Protein 5HQG (pdb70)

GO terms:
  GO:0005515 protein binding (F, IPI)
  GO:0005737 cytoplasm (C, IC)
  GO:0045717 negative regulation of fatty acid biosynthetic process (P, IMP)
  GO:0006511 ubiquitin-dependent protein catabolic process (P, IMP)
  GO:0010212 response to ionizing radiation (P, IDA)
  GO:0061630 ubiquitin protein ligase activity (F, EXP)
  GO:0061630 ubiquitin protein ligase activity (F, IMP)
  GO:0032436 positive regulation of proteasomal ubiquitin-dependent protein catabolic process (P, IMP)
  GO:0004842 ubiquitin-protein transferase activity (F, TAS)
  GO:0005654 nucleoplasm (C, TAS)
  GO:0005829 cytosol (C, TAS)
  GO:0031464 Cul4A-RING E3 ubiquitin ligase complex (C, IDA)
  GO:0043161 proteasome-mediated ubiquitin-dependent protein catabolic process (P, IMP)

B-factor: mean 60.52, std 21.47, range [27.94, 169.47]

Solvent-accessible surface area: 13414 Å² total; per-residue (Å²): 124,184,81,62,27,111,71,22,51,79,137,11,115,56,34,154,66,53,11,68,7,73,0,57,102,112,110,37,71,9,53,0,32,9,3,52,18,9,110,73,5,68,40,0,0,0,0,0,28,21,82,49,0,20,0,7,67,9,73,80,4,54,114,89,99,92,39,196,40,95,32,78,6,84,5,113,10,88,2,13,21,2,10,19,2,42,80,93,35,67,25,0,0,0,0,0,66,89,2,9,0,4,2,9,40,0,68,84,22,120,115,74,46,65,2,140,58,11,150,124,89,0,45,5,3,9,7,2,67,93,41,60,31,41,0,0,0,0,0,29,20,20,56,0,17,5,0,12,37,84,93,103,105,30,71,49,50,4,115,12,93,30,60,0,12,5,2,44,1,4,58,72,19,14,115,38,0,0,0,0,0,28,45,71,11,0,18,9,14,21,35,166,86,48,97,38,62,80,49,46,1,130,43,12,145,94,32,0,5,32,1,37,22,15,46,25,110,21,0,0,0,1,0,20,6,23,15,1,15,2,0,36,22,59,123,54,152,41,66,72,23,0,117,42,8,74,1,98,169,41,66,2,2,6,8,29,16,56,65,16,0,0,0,0,0,33,65,15,2,10,22,3,0,25,48,17,59,41,150,38,25,25,60,25,88,7,78,95,132,179,48,18,0,3,3,10,11,13,48,61,38,104,116,65,65,33,47,16,1,0,0,0,0,13,62,0,31,0,28,0,1,62,6,97

Secondary structure (DSSP, 8-state):
-HHHHHHHHTS---EEEEEEEE---TT----EEEEEE-TTSSEEEEEETTSEEEEEEHHHHTS------SEEEE-SS-EEEEEE-SS-TTEEEEEETTS-EEEEETTT--EEEEE---SS-EEEEEE-SS-TTEEEEEETTTEEEEEETT-SS-SEEEE-SS-EEEEEE-SS-TTEEEEEETTS-EEEEETTB-SS-SEEE---SS-EEEEEESSSSEEEEEETTTEEEEEETT-SS-SEEE-SS--SSS---EEEETTEEEEEETTTEEEEEETT-SSEEEEEE-------EEEEEE---SSS---EEEEEETTSEEEEEEE-

Foldseek 3Di:
DVVVLVCVLQVFDDKDFQAKDFQDDPLDWQAWQEWDAFLQNQKIWIFFFVQKIFIAGVVVGSPDHDGHGLDMEGHPGTWQYKEYQNPDRQWMWTFGFQRWIWIARNRPRDTQAIARDDNGGKHEKYAQLPDRFWIWTFFQQQKIFIGGSVDHYTPDMARHPGGWQYKYHANVDSQWIWTWGQVQWIFIDGNVDRVDTPAIADDGPGTWNDWDDLHNFWIWTDGQPQWIFIPGSPDNYTPDIAHDAHRNDAQFEWEHDNQKIWTKHLQQKIFIDGNVDRYTSDMGHDDDCNKMWNYKYFSRNPPDDRQWIWTAIRSRMITIMGGD

Nearest PDB structures (foldseek):
  5igq-assembly6_F  TM=1.001E+00  e=1.214E-69  Homo sapiens
  5igo-assembly3_C  TM=9.609E-01  e=2.998E-46  Arabidopsis thaliana
  5igo-assembly4_D  TM=9.605E-01  e=4.657E-46  Arabidopsis thaliana
  6qtt-assembly1_A  TM=9.790E-01  e=2.867E-45  Arabidopsis thaliana
  6qtr-assembly1_A  TM=9.778E-01  e=1.496E-44  Arabidopsis thaliana

Radius of gyration: 18.26 Å; Cα contacts (8 Å, |Δi|>4): 982; chains: 1; bounding box: 51×48×42 Å

Structure (mmCIF, N/CA/C/O backbone):
data_5HQG
#
_entry.id   5HQG
#
_cell.length_a   68.914
_cell.length_b   68.914
_cell.length_c   133.922
_cell.angle_alpha   90.00
_cell.angle_beta   90.00
_cell.angle_gamma   120.00
#
_symmetry.space_group_name_H-M   'P 31 2 1'
#
loop_
_entity.id
_entity.type
_entity.pdbx_description
1 polymer 'E3 ubiquitin-protein ligase RFWD2'
2 water water
#
loop_
_atom_site.group_PDB
_atom_site.id
_atom_site.type_symbol
_atom_site.label_atom_id
_atom_site.label_alt_id
_atom_site.label_comp_id
_atom_site.label_asym_id
_atom_site.label_entity_id
_atom_site.label_seq_id
_atom_site.pdbx_PDB_ins_code
_atom_site.Cartn_x
_atom_site.Cartn_y
_atom_site.Cartn_z
_atom_site.occupancy
_atom_site.B_iso_or_equiv
_atom_site.auth_seq_id
_atom_site.auth_comp_id
_atom_site.auth_asym_id
_atom_site.auth_atom_id
_atom_site.pdbx_PDB_model_num
ATOM 1 N N . GLU A 1 22 ? -25.929 64.193 2.535 1.00 104.48 391 GLU A N 1
ATOM 2 C CA . GLU A 1 22 ? -25.002 65.094 3.210 1.00 108.55 391 GLU A CA 1
ATOM 3 C C . GLU A 1 22 ? -25.168 66.530 2.718 1.00 112.39 391 GLU A C 1
ATOM 4 O O . GLU A 1 22 ? -24.517 67.445 3.223 1.00 105.24 391 GLU A O 1
ATOM 7 N N . PHE A 1 23 ? -26.043 66.724 1.728 1.00 128.09 392 PHE A N 1
ATOM 8 C CA . PHE A 1 23 ? -26.274 68.063 1.197 1.00 122.12 392 PHE A CA 1
ATOM 9 C C . PHE A 1 23 ? -26.813 68.999 2.271 1.00 119.74 392 PHE A C 1
ATOM 10 O O . PHE A 1 23 ? -26.384 70.155 2.370 1.00 117.91 392 PHE A O 1
ATOM 27 N N . GLN A 1 24 ? -27.756 68.520 3.084 1.00 116.42 393 GLN A N 1
ATOM 28 C CA . GLN A 1 24 ? -28.373 69.375 4.094 1.00 112.91 393 GLN A CA 1
ATOM 29 C C . GLN A 1 24 ? -27.334 69.902 5.077 1.00 108.83 393 GLN A C 1
ATOM 30 O O . GLN A 1 24 ? -27.312 71.096 5.396 1.00 111.24 393 GLN A O 1
ATOM 34 N N . GLU A 1 25 ? -26.461 69.020 5.571 1.00 98.68 394 GLU A N 1
ATOM 35 C CA . GLU A 1 25 ? -25.442 69.445 6.526 1.00 88.26 394 GLU A CA 1
ATOM 36 C C . GLU A 1 25 ? -24.485 70.451 5.898 1.00 82.14 394 GLU A C 1
ATOM 37 O O . GLU A 1 25 ? -24.027 71.384 6.568 1.00 77.21 394 GLU A O 1
ATOM 41 N N . CYS A 1 26 ? -24.165 70.273 4.614 1.00 87.46 395 CYS A N 1
ATOM 42 C CA . CYS A 1 26 ? -23.303 71.228 3.925 1.00 83.71 395 CYS A CA 1
ATOM 43 C C . CYS A 1 26 ? -23.856 72.642 4.036 1.00 79.43 395 CYS A C 1
ATOM 44 O O . CYS A 1 26 ? -23.101 73.604 4.218 1.00 79.79 395 CYS A O 1
ATOM 52 N N . LEU A 1 27 ? -25.179 72.785 3.937 1.00 75.93 396 LEU A N 1
ATOM 53 C CA . LEU A 1 27 ? -25.805 74.097 4.045 1.00 74.53 396 LEU A CA 1
ATOM 54 C C . LEU A 1 27 ? -25.901 74.553 5.496 1.00 75.36 396 LEU A C 1
ATOM 55 O O . LEU A 1 27 ? -25.683 75.733 5.792 1.00 73.61 396 LEU A O 1
ATOM 71 N N . SER A 1 28 ? -26.223 73.637 6.411 1.00 83.92 397 SER A N 1
ATOM 72 C CA . SER A 1 28 ? -26.320 74.005 7.820 1.00 85.12 397 SER A CA 1
ATOM 73 C C . SER A 1 28 ? -24.974 74.474 8.357 1.00 82.74 397 SER A C 1
ATOM 74 O O . SER A 1 28 ? -24.908 75.424 9.146 1.00 85.24 397 SER A O 1
ATOM 82 N N . LYS A 1 29 ? -23.889 73.820 7.941 1.00 67.71 398 LYS A N 1
ATOM 83 C CA . LYS A 1 29 ? -22.558 74.243 8.359 1.00 63.72 398 LYS A CA 1
ATOM 84 C C . LYS A 1 29 ? -22.106 75.499 7.625 1.00 60.44 398 LYS A C 1
ATOM 85 O O . LYS A 1 29 ? -21.321 76.282 8.172 1.00 59.99 398 LYS A O 1
ATOM 89 N N . PHE A 1 30 ? -22.584 75.708 6.397 1.00 60.57 399 PHE A N 1
ATOM 90 C CA . PHE A 1 30 ? -22.222 76.905 5.648 1.00 58.49 399 PHE A CA 1
ATOM 91 C C . PHE A 1 30 ? -22.967 78.136 6.147 1.00 60.39 399 PHE A C 1
ATOM 92 O O . PHE A 1 30 ? -22.461 79.256 6.011 1.00 63.55 399 PHE A O 1
ATOM 109 N N . THR A 1 31 ? -24.157 77.955 6.719 1.00 62.35 400 THR A N 1
ATOM 110 C CA . THR A 1 31 ? -24.940 79.057 7.263 1.00 69.59 400 THR A CA 1
ATOM 111 C C . THR A 1 31 ? -24.833 79.151 8.780 1.00 74.31 400 THR A C 1
ATOM 112 O O . THR A 1 31 ? -25.599 79.893 9.402 1.00 75.70 400 THR A O 1
ATOM 123 N N . ARG A 1 32 ? -23.898 78.417 9.386 1.00 77.42 401 ARG A N 1
ATOM 124 C CA . ARG A 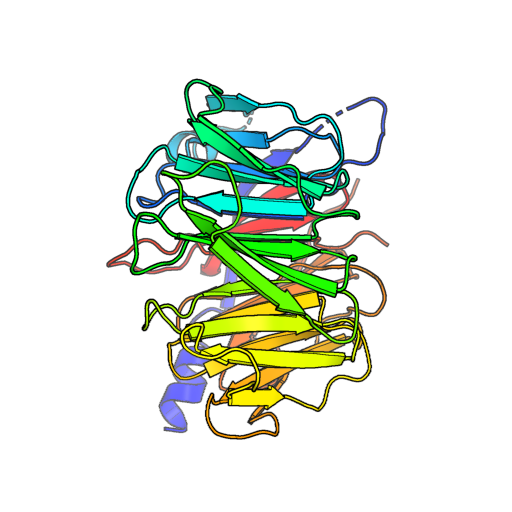1 32 ? -23.786 78.410 10.841 1.00 80.98 401 ARG A CA 1
ATOM 125 C C . ARG A 1 32 ? -23.424 79.791 11.376 1.00 82.52 401 ARG A C 1
ATOM 126 O O . ARG A 1 32 ? -23.930 80.209 12.424 1.00 81.37 401 ARG A O 1
ATOM 147 N N . TYR A 1 33 ? -22.555 80.513 10.671 1.00 80.07 402 TYR A N 1
ATOM 148 C CA . TYR A 1 33 ? -22.132 81.845 11.074 1.00 79.88 402 TYR A CA 1
ATOM 149 C C . TYR A 1 33 ? -22.531 82.859 10.012 1.00 78.29 402 TYR A C 1
ATOM 150 O O . TYR A 1 33 ? -22.538 82.559 8.815 1.00 79.46 402 TYR A O 1
ATOM 168 N N . ASN A 1 34 ? -22.864 84.070 10.466 1.00 75.10 403 ASN A N 1
ATOM 169 C CA . ASN A 1 34 ? -23.261 85.140 9.562 1.00 75.72 403 ASN A CA 1
ATOM 170 C C . ASN A 1 34 ? -22.679 86.496 9.933 1.00 74.29 403 ASN A C 1
ATOM 171 O O . ASN A 1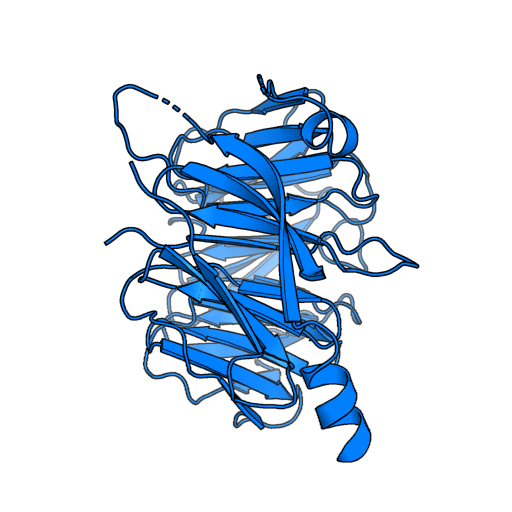 34 ? -22.932 87.468 9.214 1.00 72.67 403 ASN A O 1
ATOM 182 N N . SER A 1 35 ? -21.914 86.598 11.017 1.00 75.22 404 SER A N 1
ATOM 183 C CA . SER A 1 35 ? -21.404 87.882 11.469 1.00 78.64 404 SER A CA 1
ATOM 184 C C . SER A 1 35 ? -20.093 87.664 12.209 1.00 80.69 404 SER A C 1
ATOM 185 O O . SER A 1 35 ? -19.664 86.530 12.442 1.00 80.24 404 SER A O 1
ATOM 193 N N . VAL A 1 36 ? -19.459 88.772 12.579 1.00 78.75 405 VAL A N 1
ATOM 194 C CA . VAL A 1 36 ? -18.177 88.750 13.276 1.00 78.98 405 VAL A CA 1
ATOM 195 C C . VAL A 1 36 ? -18.134 89.935 14.228 1.00 78.61 405 VAL A C 1
ATOM 196 O O . VAL A 1 36 ? -18.498 91.054 13.856 1.00 78.22 405 VAL A O 1
ATOM 209 N N . ARG A 1 37 ? -17.688 89.688 15.454 1.00 76.55 406 ARG A N 1
ATOM 210 C CA . ARG A 1 37 ? -17.660 90.705 16.504 1.00 73.58 406 ARG A CA 1
ATOM 211 C C . ARG A 1 37 ? -16.249 90.809 17.067 1.00 67.42 406 ARG A C 1
ATOM 212 O O . ARG A 1 37 ? -15.767 89.843 17.695 1.00 67.82 406 ARG A O 1
ATOM 233 N N . PRO A 1 38 ? -15.550 91.928 16.871 1.00 60.98 407 PRO A N 1
ATOM 234 C CA . PRO A 1 38 ? -14.209 92.058 17.453 1.00 63.98 407 PRO A CA 1
ATOM 235 C C . PRO A 1 38 ? -14.271 92.145 18.970 1.00 65.06 407 PRO A C 1
ATOM 236 O O . PRO A 1 38 ? -15.111 92.847 19.537 1.00 68.16 407 PRO A O 1
ATOM 247 N N . LEU A 1 39 ? -13.363 91.419 19.625 1.00 66.44 408 LEU A N 1
ATOM 248 C CA . LEU A 1 39 ? -13.271 91.427 21.078 1.00 65.44 408 LEU A CA 1
ATOM 249 C C . LEU A 1 39 ? -12.063 92.185 21.604 1.00 68.35 408 LEU A C 1
ATOM 250 O O . LEU A 1 39 ? -12.077 92.603 22.766 1.00 69.98 408 LEU A O 1
ATOM 266 N N . ALA A 1 40 ? -11.028 92.374 20.788 1.00 64.59 409 ALA A N 1
ATOM 267 C CA . ALA A 1 40 ? -9.830 93.070 21.231 1.00 62.47 409 ALA A CA 1
ATOM 268 C C . ALA A 1 40 ? -9.061 93.557 20.014 1.00 59.82 409 ALA A C 1
ATOM 269 O O . ALA A 1 40 ? -9.209 93.030 18.908 1.00 59.61 409 ALA A O 1
ATOM 276 N N . THR A 1 41 ? -8.233 94.575 20.238 1.00 65.76 410 THR A N 1
ATOM 277 C CA . THR A 1 41 ? -7.382 95.135 19.195 1.00 65.51 410 THR A CA 1
ATOM 278 C C . THR A 1 41 ? -6.043 95.497 19.818 1.00 67.55 410 THR A C 1
ATOM 279 O O . THR A 1 41 ? -5.995 96.273 20.777 1.00 66.21 410 THR A O 1
ATOM 290 N N . LEU A 1 42 ? -4.966 94.933 19.278 1.00 61.36 411 LEU A N 1
ATOM 291 C CA . LEU A 1 42 ? -3.615 95.229 19.728 1.00 60.57 411 LEU A CA 1
ATOM 292 C C . LEU A 1 42 ? -2.745 95.541 18.520 1.00 59.99 411 LEU A C 1
ATOM 293 O O . LEU A 1 42 ? -3.141 95.338 17.368 1.00 58.33 411 LEU A O 1
ATOM 309 N N . SER A 1 43 ? -1.545 96.042 18.796 1.00 58.59 412 SER A N 1
ATOM 310 C CA . SER A 1 43 ? -0.571 96.372 17.767 1.00 57.92 412 SER A CA 1
ATOM 311 C C . SER A 1 43 ? 0.718 95.609 18.033 1.00 57.77 412 SER A C 1
ATOM 312 O O . SER A 1 43 ? 1.215 95.594 19.164 1.00 57.04 412 SER A O 1
ATOM 320 N N . TYR A 1 44 ? 1.251 94.975 16.988 1.00 52.88 413 TYR A N 1
ATOM 321 C CA . TYR A 1 44 ? 2.524 94.276 17.102 1.00 54.48 413 TYR A CA 1
ATOM 322 C C . TYR A 1 44 ? 3.681 95.236 17.337 1.00 58.73 413 TYR A C 1
ATOM 323 O O . TYR A 1 44 ? 4.746 94.807 17.795 1.00 57.86 413 TYR A O 1
ATOM 341 N N . ALA A 1 45 ? 3.491 96.520 17.047 1.00 65.75 414 ALA A N 1
ATOM 342 C CA . ALA A 1 45 ? 4.530 97.523 17.235 1.00 70.82 414 ALA A CA 1
ATOM 343 C C . ALA A 1 45 ? 4.251 98.364 18.476 1.00 75.58 414 ALA A C 1
ATOM 344 O O . ALA A 1 45 ? 4.547 99.558 18.509 1.00 79.89 414 ALA A O 1
ATOM 351 N N . LEU A 1 48 ? 6.557 101.489 15.725 1.00 106.80 417 LEU A N 1
ATOM 352 C CA . LEU A 1 48 ? 7.946 101.760 16.079 1.00 110.38 417 LEU A CA 1
ATOM 353 C C . LEU A 1 48 ? 8.689 102.393 14.907 1.00 117.85 417 LEU A C 1
ATOM 354 O O . LEU A 1 48 ? 9.085 101.709 13.964 1.00 113.67 417 LEU A O 1
ATOM 370 N N . TYR A 1 49 ? 8.869 103.712 14.971 1.00 134.62 418 TYR A N 1
ATOM 371 C CA . TYR A 1 49 ? 9.570 104.471 13.938 1.00 141.08 418 TYR A CA 1
ATOM 372 C C . TYR A 1 49 ? 8.962 104.260 12.555 1.00 143.40 418 TYR A C 1
ATOM 373 O O . TYR A 1 49 ? 9.648 104.422 11.540 1.00 144.42 418 TYR A O 1
ATOM 377 N N . ASN A 1 50 ? 7.681 103.900 12.493 1.00 141.22 419 ASN A N 1
ATOM 378 C CA . ASN A 1 50 ? 6.988 103.648 11.232 1.00 140.16 419 ASN A CA 1
ATOM 379 C C . ASN A 1 50 ? 7.616 102.501 10.447 1.00 128.54 419 ASN A C 1
ATOM 380 O O . ASN A 1 50 ? 7.365 102.357 9.246 1.00 129.39 419 ASN A O 1
ATOM 384 N N . GLY A 1 51 ? 8.431 101.678 11.100 1.00 110.63 420 GLY A N 1
ATOM 385 C CA . GLY A 1 51 ? 9.043 100.550 10.433 1.00 93.32 420 GLY A CA 1
ATOM 386 C C . GLY A 1 51 ? 8.055 99.425 10.191 1.00 78.42 420 GLY A C 1
ATOM 387 O O . GLY A 1 51 ? 6.949 99.387 10.732 1.00 76.95 420 GLY A O 1
ATOM 391 N N . SER A 1 52 ? 8.474 98.484 9.349 1.00 72.33 421 SER A N 1
ATOM 392 C CA . SER A 1 52 ? 7.631 97.340 9.032 1.00 67.22 421 SER A CA 1
ATOM 393 C C . SER A 1 52 ? 7.272 96.579 10.302 1.00 62.54 421 SER A C 1
ATOM 394 O O . SER A 1 52 ? 8.125 96.327 11.158 1.00 60.58 421 SER A O 1
ATOM 402 N N . SER A 1 53 ? 5.996 96.216 10.424 1.00 60.79 422 SER A N 1
ATOM 403 C CA . SER A 1 53 ? 5.502 95.488 11.588 1.00 57.07 422 SER A CA 1
ATOM 404 C C . SER A 1 53 ? 4.591 94.349 11.153 1.00 50.45 422 SER A C 1
ATOM 405 O O . SER A 1 53 ? 3.610 94.021 11.829 1.00 49.08 422 SER A O 1
ATOM 413 N N . ILE A 1 54 ? 4.909 93.725 10.016 1.00 44.80 423 ILE A N 1
ATOM 414 C CA . ILE A 1 54 ? 4.123 92.595 9.538 1.00 40.57 423 ILE A CA 1
ATOM 415 C C . ILE A 1 54 ? 4.195 91.464 10.551 1.00 36.56 423 ILE A C 1
ATOM 416 O O . ILE A 1 54 ? 5.282 91.071 10.992 1.00 36.02 423 ILE A O 1
ATOM 432 N N . VAL A 1 55 ? 3.035 90.929 10.917 1.00 36.74 424 VAL A N 1
ATOM 433 C CA . VAL A 1 55 ? 2.950 89.751 11.772 1.00 35.37 424 VAL A CA 1
ATOM 434 C C . VAL A 1 55 ? 2.942 88.517 10.878 1.00 35.34 424 VAL A C 1
ATOM 435 O O . VAL A 1 55 ? 2.104 88.398 9.978 1.00 38.94 424 VAL A O 1
ATOM 448 N N . SER A 1 56 ? 3.870 87.594 11.131 1.00 35.60 425 SER A N 1
ATOM 449 C CA . SER A 1 56 ? 3.995 86.395 10.313 1.00 37.84 425 SER A CA 1
ATOM 450 C C . SER A 1 56 ? 3.407 85.146 10.957 1.00 36.11 425 SER A C 1
ATOM 451 O O . SER A 1 56 ? 3.137 84.177 10.241 1.00 30.57 425 SER A O 1
ATOM 459 N N . SER A 1 57 ? 3.198 85.132 12.273 1.00 31.16 426 SER A N 1
ATOM 460 C CA . SER A 1 57 ? 2.788 83.897 12.928 1.00 34.66 426 SER A CA 1
ATOM 461 C C . SER A 1 57 ? 2.025 84.201 14.211 1.00 35.02 426 SER A C 1
ATOM 462 O O . SER A 1 57 ? 2.422 85.071 14.991 1.00 32.50 426 SER A O 1
ATOM 470 N N . ILE A 1 58 ? 0.934 83.465 14.416 1.00 35.56 427 ILE A N 1
ATOM 471 C CA . ILE A 1 58 ? 0.122 83.532 15.626 1.00 37.51 427 ILE A CA 1
ATOM 472 C C . ILE A 1 58 ? -0.186 82.102 16.048 1.00 37.09 427 ILE A C 1
ATOM 473 O O . ILE A 1 58 ? -0.586 81.283 15.214 1.00 34.72 427 ILE A O 1
ATOM 489 N N . GLU A 1 59 ? 0.003 81.799 17.333 1.00 35.00 428 GLU A N 1
ATOM 490 C CA . GLU A 1 59 ? -0.246 80.456 17.838 1.00 35.59 428 GLU A CA 1
ATOM 491 C C . GLU A 1 59 ? -0.611 80.522 19.316 1.00 36.94 428 GLU A C 1
ATOM 492 O O . GLU A 1 59 ? -0.065 81.339 20.061 1.00 36.78 428 GLU A O 1
ATOM 504 N N . PHE A 1 60 ? -1.537 79.656 19.726 1.00 38.51 429 PHE A N 1
ATOM 505 C CA . PHE A 1 60 ? -1.930 79.517 21.121 1.00 40.11 429 PHE A CA 1
ATOM 506 C C . PHE A 1 60 ? -1.124 78.409 21.786 1.00 44.31 429 PHE A C 1
ATOM 507 O O . PHE A 1 60 ? -0.645 77.483 21.128 1.00 39.30 429 PHE A O 1
ATOM 524 N N . ASP A 1 61 ? -0.987 78.504 23.108 1.00 43.23 430 ASP A N 1
ATOM 525 C CA . ASP A 1 61 ? -0.389 77.416 23.863 1.00 41.57 430 ASP A CA 1
ATOM 526 C C . ASP A 1 61 ? -1.389 76.266 23.975 1.00 43.85 430 ASP A C 1
ATOM 527 O O . ASP A 1 61 ? -2.540 76.359 23.537 1.00 44.63 430 ASP A O 1
ATOM 536 N N . ARG A 1 62 ? -0.938 75.160 24.571 1.00 50.24 431 ARG A N 1
ATOM 537 C CA . ARG A 1 62 ? -1.745 73.944 24.607 1.00 56.19 431 ARG A CA 1
ATOM 538 C C . ARG A 1 62 ? -3.139 74.212 25.166 1.00 59.21 431 ARG A C 1
ATOM 539 O O . ARG A 1 62 ? -4.143 73.752 24.610 1.00 59.49 431 ARG A O 1
ATOM 560 N N . ASP A 1 63 ? -3.220 74.956 26.266 1.00 54.57 432 ASP A N 1
ATOM 561 C CA . ASP A 1 63 ? -4.488 75.201 26.941 1.00 52.21 432 ASP A CA 1
ATOM 562 C C . ASP A 1 63 ? -5.242 76.401 26.384 1.00 51.72 432 ASP A C 1
ATOM 563 O O . ASP A 1 63 ? -6.360 76.673 26.833 1.00 53.89 432 ASP A O 1
ATOM 572 N N . CYS A 1 64 ? -4.666 77.123 25.426 1.00 56.40 433 CYS A N 1
ATOM 573 C CA . CYS A 1 64 ? -5.264 78.328 24.860 1.00 51.97 433 CYS A CA 1
ATOM 574 C C . CYS A 1 64 ? -5.397 79.450 25.881 1.00 56.63 433 CYS A C 1
ATOM 575 O O . CYS A 1 64 ? -6.173 80.390 25.673 1.00 51.78 433 CYS A O 1
ATOM 583 N N . ASP A 1 65 ? -4.648 79.376 26.985 1.00 52.87 434 ASP A N 1
ATOM 584 C CA . ASP A 1 65 ? -4.594 80.488 27.928 1.00 52.79 434 ASP A CA 1
ATOM 585 C C . ASP A 1 65 ? -3.808 81.654 27.349 1.00 48.85 434 ASP A C 1
ATOM 586 O O . ASP A 1 65 ? -4.172 82.818 27.550 1.00 49.68 434 ASP A O 1
ATOM 595 N N . TYR A 1 66 ? -2.728 81.358 26.631 1.00 46.46 435 TYR A N 1
ATOM 596 C CA . TYR A 1 66 ? -1.849 82.369 26.072 1.00 44.69 435 TYR A CA 1
ATOM 597 C C . TYR A 1 66 ? -1.725 82.167 24.571 1.00 42.84 435 TYR A C 1
ATOM 598 O O . TYR A 1 66 ? -1.827 81.044 24.066 1.00 42.43 435 TYR A O 1
ATOM 616 N N . PHE A 1 67 ? -1.517 83.268 23.859 1.00 42.03 436 PHE A N 1
ATOM 617 C CA . PHE A 1 67 ? -1.127 83.211 22.462 1.00 40.92 436 PHE A CA 1
ATOM 618 C C . PHE A 1 67 ? 0.148 84.018 22.285 1.00 44.96 436 PHE A C 1
ATOM 619 O O . PHE A 1 67 ? 0.463 84.909 23.079 1.00 39.66 436 PHE A O 1
ATOM 636 N N . ALA A 1 68 ? 0.896 83.664 21.247 1.00 37.04 437 ALA A N 1
ATOM 637 C CA . ALA A 1 68 ? 2.160 84.305 20.939 1.00 37.12 437 ALA A CA 1
ATOM 638 C C . ALA A 1 68 ? 2.098 84.885 19.535 1.00 35.80 437 ALA A C 1
ATOM 639 O O . ALA A 1 68 ? 1.407 84.359 18.657 1.00 34.91 437 ALA A O 1
ATOM 646 N N . ILE A 1 69 ? 2.823 85.979 19.338 1.00 36.22 438 ILE A N 1
ATOM 647 C CA . ILE A 1 69 ? 2.847 86.693 18.070 1.00 34.60 438 ILE A CA 1
ATOM 648 C C . ILE A 1 69 ? 4.297 86.972 17.710 1.00 33.46 438 ILE A C 1
ATOM 649 O O . ILE A 1 69 ? 5.114 87.283 18.583 1.00 33.67 438 ILE A O 1
ATOM 665 N N . ALA A 1 70 ? 4.619 86.848 16.424 1.00 32.48 439 ALA A N 1
ATOM 666 C CA . ALA A 1 70 ? 5.979 87.070 15.959 1.00 31.56 439 ALA A CA 1
ATOM 667 C C . ALA A 1 70 ? 5.937 87.598 14.533 1.00 33.05 439 ALA A C 1
ATOM 668 O O . ALA A 1 70 ? 4.968 87.387 13.799 1.00 31.73 439 ALA A O 1
ATOM 675 N N . GLY A 1 71 ? 7.003 88.296 14.151 1.00 33.10 440 GLY A N 1
ATOM 676 C CA . GLY A 1 71 ? 7.071 88.890 12.830 1.00 33.82 440 GLY A CA 1
ATOM 677 C C . GLY A 1 71 ? 8.401 89.544 12.518 1.00 35.58 440 GLY A C 1
ATOM 678 O O . GLY A 1 71 ? 9.447 89.127 13.026 1.00 32.47 440 GLY A O 1
ATOM 682 N N . VAL A 1 72 ? 8.366 90.590 11.687 1.00 34.63 441 VAL A N 1
ATOM 683 C CA . VAL A 1 72 ? 9.594 91.172 11.147 1.00 36.71 441 VAL A CA 1
ATOM 684 C C . VAL A 1 72 ? 10.346 92.040 12.142 1.00 37.04 441 VAL A C 1
ATOM 685 O O . VAL A 1 72 ? 11.503 92.391 11.880 1.00 37.00 441 VAL A O 1
ATOM 698 N N . THR A 1 73 ? 9.737 92.400 13.272 1.00 37.81 442 THR A N 1
ATOM 699 C CA . THR A 1 73 ? 10.438 93.186 14.282 1.00 40.39 442 THR A CA 1
ATOM 700 C C . THR A 1 73 ? 11.413 92.354 15.104 1.00 40.38 442 THR A C 1
ATOM 701 O O . THR A 1 73 ? 12.091 92.910 15.974 1.00 36.94 442 THR A O 1
ATOM 712 N N . LYS A 1 74 ? 11.493 91.045 14.859 1.00 40.24 443 LYS A N 1
ATOM 713 C CA . LYS A 1 74 ? 12.430 90.139 15.518 1.00 38.43 443 LYS A CA 1
ATOM 714 C C . LYS A 1 74 ? 12.023 89.807 16.948 1.00 38.16 443 LYS A C 1
ATOM 715 O O . LYS A 1 74 ? 12.843 89.290 17.715 1.00 37.83 443 LYS A O 1
ATOM 734 N N . LYS A 1 75 ? 10.779 90.081 17.331 1.00 37.62 444 LYS A N 1
ATOM 735 C CA . LYS A 1 75 ? 10.320 89.903 18.702 1.00 41.44 444 LYS A CA 1
ATOM 736 C C . LYS A 1 75 ? 9.179 88.898 18.757 1.00 37.03 444 LYS A C 1
ATOM 737 O O . LYS A 1 75 ? 8.295 88.898 17.893 1.00 34.35 444 LYS A O 1
ATOM 756 N N . ILE A 1 76 ? 9.208 88.040 19.774 1.00 33.21 445 ILE A N 1
ATOM 757 C CA . ILE A 1 76 ? 8.093 87.158 20.102 1.00 33.04 445 ILE A CA 1
ATOM 758 C C . ILE A 1 76 ? 7.394 87.747 21.319 1.00 34.81 445 ILE A C 1
ATOM 759 O O . ILE A 1 76 ? 8.008 87.895 22.383 1.00 35.63 445 ILE A O 1
ATOM 775 N N . LYS A 1 77 ? 6.117 88.085 21.170 1.00 35.64 446 LYS A N 1
ATOM 776 C CA . LYS A 1 77 ? 5.336 88.689 22.241 1.00 37.96 446 LYS A CA 1
ATOM 777 C C . LYS A 1 77 ? 4.239 87.728 22.677 1.00 37.81 446 LYS A C 1
ATOM 778 O O . LYS A 1 77 ? 3.439 87.275 21.853 1.00 37.29 446 LYS A O 1
ATOM 797 N N . VAL A 1 78 ? 4.208 87.424 23.972 1.00 38.83 447 VAL A N 1
ATOM 798 C CA . VAL A 1 78 ? 3.247 86.494 24.553 1.00 39.44 447 VAL A CA 1
ATOM 799 C C . VAL A 1 78 ? 2.208 87.298 25.321 1.00 41.75 447 VAL A C 1
ATOM 800 O O . VAL A 1 78 ? 2.557 88.175 26.121 1.00 43.12 447 VAL A O 1
ATOM 813 N N . TYR A 1 79 ? 0.934 86.997 25.081 1.00 43.09 448 TYR A N 1
ATOM 814 C CA . TYR A 1 79 ? -0.180 87.686 25.715 1.00 44.90 448 TYR A CA 1
ATOM 815 C C . TYR A 1 79 ? -1.066 86.684 26.440 1.00 47.33 448 TYR A C 1
ATOM 816 O O . TYR A 1 79 ? -1.248 85.553 25.978 1.00 44.87 448 TYR A O 1
ATOM 834 N N . GLU A 1 80 ? -1.621 87.107 27.573 1.00 50.14 449 GLU A N 1
ATOM 835 C CA . GLU A 1 80 ? -2.616 86.312 28.280 1.00 49.89 449 GLU A CA 1
ATOM 836 C C . GLU A 1 80 ? -3.987 86.594 27.674 1.00 51.08 449 GLU A C 1
ATOM 837 O O . GLU A 1 80 ? -4.464 87.734 27.706 1.00 52.62 449 GLU A O 1
ATOM 849 N N . TYR A 1 81 ? -4.618 85.556 27.122 1.00 50.69 450 TYR A N 1
ATOM 850 C CA . TYR A 1 81 ? -5.840 85.754 26.348 1.00 52.32 450 TYR A CA 1
ATOM 851 C C . TYR A 1 81 ? -6.915 86.453 27.173 1.00 55.74 450 TYR A C 1
ATOM 852 O O . TYR A 1 81 ? -7.503 87.448 26.733 1.00 55.97 450 TYR A O 1
ATOM 870 N N . ASP A 1 82 ? -7.190 85.945 28.377 1.00 60.65 451 ASP A N 1
ATOM 871 C CA . ASP A 1 82 ? -8.253 86.526 29.192 1.00 69.34 451 ASP A CA 1
ATOM 872 C C . ASP A 1 82 ? -7.975 87.986 29.525 1.00 70.42 451 ASP A C 1
ATOM 873 O O . ASP A 1 82 ? -8.911 88.783 29.647 1.00 72.80 451 ASP A O 1
ATOM 882 N N . THR A 1 83 ? -6.702 88.356 29.674 1.00 65.18 452 THR A N 1
ATOM 883 C CA . THR A 1 83 ? -6.366 89.751 29.942 1.00 64.64 452 THR A CA 1
ATOM 884 C C . THR A 1 83 ? -6.634 90.626 28.723 1.00 68.08 452 THR A C 1
ATOM 885 O O . THR A 1 83 ? -7.059 91.780 28.861 1.00 66.73 452 THR A O 1
ATOM 896 N N . VAL A 1 84 ? -6.396 90.094 27.522 1.00 59.53 453 VAL A N 1
ATOM 897 C CA . VAL A 1 84 ? -6.517 90.899 26.310 1.00 61.17 453 VAL A CA 1
ATOM 898 C C . VAL A 1 84 ? -7.965 91.317 26.077 1.00 63.17 453 VAL A C 1
ATOM 899 O O . VAL A 1 84 ? -8.243 92.480 25.759 1.00 66.51 453 VAL A O 1
ATOM 912 N N . ILE A 1 85 ? -8.909 90.389 26.234 1.00 65.93 454 ILE A N 1
ATOM 913 C CA . ILE A 1 85 ? -10.297 90.641 25.856 1.00 71.04 454 ILE A CA 1
ATOM 914 C C . ILE A 1 85 ? -11.032 91.404 26.952 1.00 81.90 454 ILE A C 1
ATOM 915 O O . ILE A 1 85 ? -12.266 91.476 26.948 1.00 82.48 454 ILE A O 1
ATOM 931 N N . GLN A 1 86 ? -10.288 91.983 27.893 1.00 91.59 455 GLN A N 1
ATOM 932 C CA . GLN A 1 86 ? -10.866 92.734 29.006 1.00 103.78 455 GLN A CA 1
ATOM 933 C C . GLN A 1 86 ? -10.076 94.030 29.165 1.00 112.48 455 GLN A C 1
ATOM 934 O O . GLN A 1 86 ? -8.971 94.019 29.715 1.00 108.87 455 GLN A O 1
ATOM 948 N N . ASP A 1 87 ? -10.656 95.129 28.666 1.00 125.83 456 ASP A N 1
ATOM 949 C CA . ASP A 1 87 ? -10.099 96.481 28.726 1.00 140.26 456 ASP A CA 1
ATOM 950 C C . ASP A 1 87 ? -9.653 96.932 27.340 1.00 136.54 456 ASP A C 1
ATOM 951 O O . ASP A 1 87 ? -9.759 96.175 26.369 1.00 131.73 456 ASP A O 1
ATOM 955 N N . ALA A 1 88 ? -9.160 98.163 27.241 1.00 133.06 457 ALA A N 1
ATOM 956 C CA . ALA A 1 88 ? -8.729 98.725 25.965 1.00 130.47 457 ALA A CA 1
ATOM 957 C C . ALA A 1 88 ? -7.292 99.228 26.054 1.00 128.85 457 ALA A C 1
ATOM 958 O O . ALA A 1 88 ? -6.796 99.886 25.139 1.00 127.65 457 ALA A O 1
ATOM 965 N N . ILE A 1 91 ? -4.049 99.828 25.560 1.00 110.43 460 ILE A N 1
ATOM 966 C CA . ILE A 1 91 ? -3.547 99.286 26.815 1.00 108.54 460 ILE A CA 1
ATOM 967 C C . ILE A 1 91 ? -3.477 97.766 26.735 1.00 104.15 460 ILE A C 1
ATOM 968 O O . ILE A 1 91 ? -4.399 97.068 27.157 1.00 106.81 460 ILE A O 1
ATOM 971 N N . HIS A 1 92 ? -2.372 97.258 26.186 1.00 90.26 461 HIS A N 1
ATOM 972 C CA . HIS A 1 92 ? -2.163 95.816 26.058 1.00 82.86 461 HIS A CA 1
ATOM 973 C C . HIS A 1 92 ? -0.660 95.565 26.145 1.00 75.83 461 HIS A C 1
ATOM 974 O O . HIS A 1 92 ? 0.053 95.725 25.151 1.00 72.88 461 HIS A O 1
ATOM 988 N N . TYR A 1 93 ? -0.191 95.171 27.328 1.00 76.94 462 TYR A N 1
ATOM 989 C CA . TYR A 1 93 ? 1.228 94.882 27.503 1.00 75.39 462 TYR A CA 1
ATOM 990 C C . TYR A 1 93 ? 1.445 93.379 27.571 1.00 67.49 462 TYR A C 1
ATOM 991 O O . TYR A 1 93 ? 0.719 92.693 28.304 1.00 66.71 462 TYR A O 1
ATOM 1009 N N . PRO A 1 94 ? 2.407 92.817 26.839 1.00 59.07 463 PRO A N 1
ATOM 1010 C CA . PRO A 1 94 ? 2.535 91.356 26.803 1.00 54.46 463 PRO A CA 1
ATOM 1011 C C . PRO A 1 94 ? 2.978 90.780 28.137 1.00 45.72 463 PRO A C 1
ATOM 1012 O O . PRO A 1 94 ? 3.651 91.434 28.937 1.00 45.43 463 PRO A O 1
ATOM 1023 N N . GLU A 1 95 ? 2.587 89.524 28.365 1.00 42.78 464 GLU A N 1
ATOM 1024 C CA . GLU A 1 95 ? 3.093 88.777 29.511 1.00 43.29 464 GLU A CA 1
ATOM 1025 C C . GLU A 1 95 ? 4.614 88.694 29.472 1.00 41.62 464 GLU A C 1
ATOM 1026 O O . GLU A 1 95 ? 5.291 88.959 30.471 1.00 40.64 464 GLU A O 1
ATOM 1038 N N . ASN A 1 96 ? 5.171 88.323 28.322 1.00 38.39 465 ASN A N 1
ATOM 1039 C CA . ASN A 1 96 ? 6.613 88.195 28.183 1.00 38.11 465 ASN A CA 1
ATOM 1040 C C . ASN A 1 96 ? 7.003 88.537 26.753 1.00 39.68 465 ASN A C 1
ATOM 1041 O O . ASN A 1 96 ? 6.171 88.538 25.841 1.00 39.77 465 ASN A O 1
ATOM 1052 N N . GLU A 1 97 ? 8.289 88.826 26.569 1.00 37.65 466 GLU A N 1
ATOM 1053 C CA . GLU A 1 97 ? 8.817 89.257 25.284 1.00 45.37 466 GLU A CA 1
ATOM 1054 C C . GLU A 1 97 ? 10.195 88.648 25.084 1.00 46.01 466 GLU A C 1
ATOM 1055 O O . GLU A 1 97 ? 11.045 88.722 25.976 1.00 41.25 466 GLU A O 1
ATOM 1067 N N . MET A 1 98 ? 10.404 88.040 23.920 1.00 34.35 467 MET A N 1
ATOM 1068 C CA . MET A 1 98 ? 11.680 87.449 23.551 1.00 34.59 467 MET A CA 1
ATOM 1069 C C . MET A 1 98 ? 12.157 88.060 22.242 1.00 35.69 467 MET A C 1
ATOM 1070 O O . MET A 1 98 ? 11.351 88.481 21.406 1.00 33.80 467 MET A O 1
ATOM 1084 N N . THR A 1 99 ? 13.475 88.101 22.066 1.00 34.94 468 THR A N 1
ATOM 1085 C CA . THR A 1 99 ? 14.090 88.778 20.934 1.00 37.70 468 THR A CA 1
ATOM 1086 C C . THR A 1 99 ? 14.973 87.815 20.157 1.00 35.89 468 THR A C 1
ATOM 1087 O O . THR A 1 99 ? 15.821 87.130 20.740 1.00 33.77 468 THR A O 1
ATOM 1098 N N . CYS A 1 100 ? 14.760 87.766 18.847 1.00 36.94 469 CYS A N 1
ATOM 1099 C CA A CYS A 1 100 ? 15.610 87.039 17.921 0.23 33.07 469 CYS A CA 1
ATOM 1100 C CA B CYS A 1 100 ? 15.629 87.036 17.937 0.77 32.13 469 CYS A CA 1
ATOM 1101 C C . CYS A 1 100 ? 16.555 88.010 17.217 1.00 30.62 469 CYS A C 1
ATOM 1102 O O . CYS A 1 100 ? 16.366 89.228 17.242 1.00 32.62 469 CYS A O 1
ATOM 1117 N N . ASN A 1 101 ? 17.579 87.456 16.572 1.00 30.63 470 ASN A N 1
ATOM 1118 C CA . ASN A 1 101 ? 18.554 88.267 15.854 1.00 30.07 470 ASN A CA 1
ATOM 1119 C C . ASN A 1 101 ? 18.200 88.455 14.380 1.00 34.18 470 ASN A C 1
ATOM 1120 O O . ASN A 1 101 ? 19.032 88.951 13.613 1.00 37.80 470 ASN A O 1
ATOM 1131 N N . SER A 1 102 ? 16.994 88.073 13.970 1.00 33.37 471 SER A N 1
ATOM 1132 C CA . SER A 1 102 ? 16.550 88.272 12.597 1.00 37.20 471 SER A CA 1
ATOM 1133 C C . SER A 1 102 ? 15.035 88.131 12.560 1.00 35.55 471 SER A C 1
ATOM 1134 O O . SER A 1 102 ? 14.403 87.761 13.551 1.00 30.36 471 SER A O 1
ATOM 1142 N N . LYS A 1 103 ? 14.458 88.435 11.399 1.00 36.41 472 LYS A N 1
ATOM 1143 C CA . LYS A 1 103 ? 13.015 88.327 11.241 1.00 35.67 472 LYS A CA 1
ATOM 1144 C C . LYS A 1 103 ? 12.556 86.913 11.571 1.00 31.77 472 LYS A C 1
ATOM 1145 O O . LYS A 1 103 ? 13.241 85.932 11.266 1.00 34.96 472 LYS A O 1
ATOM 1164 N N . ILE A 1 104 ? 11.391 86.809 12.202 1.00 32.54 473 ILE A N 1
ATOM 1165 C CA . ILE A 1 104 ? 10.848 85.528 12.636 1.00 31.39 473 ILE A CA 1
ATOM 1166 C C . ILE A 1 104 ? 9.785 85.090 11.642 1.00 30.36 473 ILE A C 1
ATOM 1167 O O . ILE A 1 104 ? 8.843 85.840 11.354 1.00 32.36 473 ILE A O 1
ATOM 1183 N N . SER A 1 105 ? 9.927 83.869 11.134 1.00 28.10 474 SER A N 1
ATOM 1184 C CA . SER A 1 105 ? 9.037 83.349 10.106 1.00 33.90 474 SER A CA 1
ATOM 1185 C C . SER A 1 105 ? 7.885 82.532 10.667 1.00 33.64 474 SER A C 1
ATOM 1186 O O . SER A 1 105 ? 6.834 82.442 10.022 1.00 34.36 474 SER A O 1
ATOM 1194 N N . CYS A 1 106 ? 8.050 81.932 11.844 1.00 28.48 475 CYS A N 1
ATOM 1195 C CA . CYS A 1 106 ? 7.063 80.985 12.340 1.00 28.98 475 CYS A CA 1
ATOM 1196 C C . CYS A 1 106 ? 7.328 80.700 13.812 1.00 30.87 475 CYS A C 1
ATOM 1197 O O . CYS A 1 106 ? 8.465 80.795 14.281 1.00 29.35 475 CYS A O 1
ATOM 1205 N N . ILE A 1 107 ? 6.260 80.350 14.530 1.00 31.76 476 ILE A N 1
ATOM 1206 C CA . ILE A 1 107 ? 6.352 79.890 15.910 1.00 32.00 476 ILE A CA 1
ATOM 1207 C C . ILE A 1 107 ? 5.403 78.712 16.087 1.00 35.92 476 ILE A C 1
ATOM 1208 O O . ILE A 1 107 ? 4.466 78.517 15.310 1.00 36.38 476 ILE A O 1
ATOM 1224 N N . SER A 1 108 ? 5.662 77.916 17.124 1.00 33.62 477 SER A N 1
ATOM 1225 C CA . SER A 1 108 ? 4.834 76.751 17.415 1.00 32.78 477 SER A CA 1
ATOM 1226 C C . SER A 1 108 ? 4.965 76.398 18.889 1.00 33.43 477 SER A C 1
ATOM 1227 O O . SER A 1 108 ? 6.082 76.311 19.407 1.00 32.90 477 SER A O 1
ATOM 1235 N N . TRP A 1 109 ? 3.827 76.190 19.553 1.00 34.76 478 TRP A N 1
ATOM 1236 C CA . TRP A 1 109 ? 3.802 75.747 20.941 1.00 37.72 478 TRP A CA 1
ATOM 1237 C C . TRP A 1 109 ? 3.749 74.225 21.004 1.00 41.75 478 TRP A C 1
ATOM 1238 O O . TRP A 1 109 ? 3.077 73.580 20.193 1.00 44.49 478 TRP A O 1
ATOM 1259 N N . SER A 1 110 ? 4.447 73.660 21.983 1.00 37.45 479 SER A N 1
ATOM 1260 C CA . SER A 1 110 ? 4.365 72.228 22.234 1.00 43.76 479 SER A CA 1
ATOM 1261 C C . SER A 1 110 ? 2.970 71.851 22.716 1.00 43.24 479 SER A C 1
ATOM 1262 O O . SER A 1 110 ? 2.345 72.581 23.491 1.00 47.84 479 SER A O 1
ATOM 1270 N N . SER A 1 111 ? 2.480 70.703 22.252 1.00 46.04 480 SER A N 1
ATOM 1271 C CA . SER A 1 111 ? 1.225 70.149 22.744 1.00 52.53 480 SER A CA 1
ATOM 1272 C C . SER A 1 111 ? 1.411 69.315 24.004 1.00 54.63 480 SER A C 1
ATOM 1273 O O . SER A 1 111 ? 0.421 68.820 24.553 1.00 61.85 480 SER A O 1
ATOM 1281 N N . TYR A 1 112 ? 2.649 69.147 24.468 1.00 54.92 481 TYR A N 1
ATOM 1282 C CA . TYR A 1 112 ? 2.957 68.390 25.676 1.00 55.37 481 TYR A CA 1
ATOM 1283 C C . TYR A 1 112 ? 3.377 69.279 26.835 1.00 54.05 481 TYR A C 1
ATOM 1284 O O . TYR A 1 112 ? 2.906 69.094 27.962 1.00 55.98 481 TYR A O 1
ATOM 1302 N N . HIS A 1 113 ? 4.265 70.238 26.587 1.00 46.93 482 HIS A N 1
ATOM 1303 C CA . HIS A 1 113 ? 4.864 71.060 27.633 1.00 51.88 482 HIS A CA 1
ATOM 1304 C C . HIS A 1 113 ? 4.335 72.481 27.483 1.00 47.32 482 HIS A C 1
ATOM 1305 O O . HIS A 1 113 ? 4.639 73.164 26.498 1.00 46.15 482 HIS A O 1
ATOM 1319 N N . LYS A 1 114 ? 3.551 72.923 28.470 1.00 44.16 483 LYS A N 1
ATOM 1320 C CA . LYS A 1 114 ? 2.819 74.181 28.352 1.00 49.56 483 LYS A CA 1
ATOM 1321 C C . LYS A 1 114 ? 3.727 75.349 27.994 1.00 50.58 483 LYS A C 1
ATOM 1322 O O . LYS A 1 114 ? 3.302 76.269 27.287 1.00 48.55 483 LYS A O 1
ATOM 1326 N N . ASN A 1 115 ? 4.979 75.326 28.451 1.00 42.80 484 ASN A N 1
ATOM 1327 C CA . ASN A 1 115 ? 5.871 76.468 28.298 1.00 51.08 484 ASN A CA 1
ATOM 1328 C C . ASN A 1 115 ? 6.788 76.358 27.087 1.00 43.13 484 ASN A C 1
ATOM 1329 O O . ASN A 1 115 ? 7.447 77.344 26.742 1.00 39.30 484 ASN A O 1
ATOM 1340 N N . LEU A 1 116 ? 6.848 75.199 26.437 1.00 43.30 485 LEU A N 1
ATOM 1341 C CA . LEU A 1 116 ? 7.800 74.989 25.356 1.00 37.28 485 LEU A CA 1
ATOM 1342 C C . LEU A 1 116 ? 7.289 75.630 24.071 1.00 37.13 485 LEU A C 1
ATOM 1343 O O . LEU A 1 116 ? 6.158 75.375 23.641 1.00 35.55 485 LEU A O 1
ATOM 1359 N N . LEU A 1 117 ? 8.134 76.458 23.460 1.00 38.96 486 LEU A N 1
ATOM 1360 C CA . LEU A 1 117 ? 7.768 77.262 22.303 1.00 39.08 486 LEU A CA 1
ATOM 1361 C C . LEU A 1 117 ? 8.973 77.364 21.383 1.00 41.38 486 LEU A C 1
ATOM 1362 O O . LEU A 1 117 ? 10.077 77.675 21.840 1.00 36.51 486 LEU A O 1
ATOM 1378 N N . ALA A 1 118 ? 8.762 77.101 20.096 1.00 36.13 487 ALA A N 1
ATOM 1379 C CA . ALA A 1 118 ? 9.831 77.117 19.110 1.00 34.31 487 ALA A CA 1
ATOM 1380 C C . ALA A 1 118 ? 9.633 78.265 18.129 1.00 34.03 487 ALA A C 1
ATOM 1381 O O . ALA A 1 118 ? 8.503 78.637 17.802 1.00 31.06 487 ALA A O 1
ATOM 1388 N N . SER A 1 119 ? 10.749 78.827 17.665 1.00 34.50 488 SER A N 1
ATOM 1389 C CA . SER A 1 119 ? 10.732 79.883 16.664 1.00 35.24 488 SER A CA 1
ATOM 1390 C C . SER A 1 119 ? 11.710 79.545 15.548 1.00 33.71 488 SER A C 1
ATOM 1391 O O . SER A 1 119 ? 12.743 78.913 15.777 1.00 31.24 488 SER A O 1
ATOM 1399 N N . SER A 1 120 ? 11.359 79.960 14.332 1.00 28.33 489 SER A N 1
ATOM 1400 C CA . SER A 1 120 ? 12.254 79.911 13.185 1.00 28.45 489 SER A CA 1
ATOM 1401 C C . SER A 1 120 ? 12.437 81.324 12.647 1.00 28.15 489 SER A C 1
ATOM 1402 O O . SER A 1 120 ? 11.509 82.136 12.684 1.00 29.73 489 SER A O 1
ATOM 1410 N N . ASP A 1 121 ? 13.641 81.621 12.153 1.00 28.36 490 ASP A N 1
ATOM 1411 C CA . ASP A 1 121 ? 13.981 82.980 11.751 1.00 30.90 490 ASP A CA 1
ATOM 1412 C C . ASP A 1 121 ? 14.797 82.968 10.463 1.00 31.13 490 ASP A C 1
ATOM 1413 O O . ASP A 1 121 ? 15.180 81.914 9.944 1.00 31.04 490 ASP A O 1
ATOM 1422 N N . TYR A 1 122 ? 15.073 84.172 9.957 1.00 29.27 491 TYR A N 1
ATOM 1423 C CA . TYR A 1 122 ? 15.704 84.326 8.651 1.00 34.25 491 TYR A CA 1
ATOM 1424 C C . TYR A 1 122 ? 17.176 83.941 8.646 1.00 37.57 491 TYR A C 1
ATOM 1425 O O . TYR A 1 122 ? 17.743 83.766 7.564 1.00 32.62 491 TYR A O 1
ATOM 1443 N N . GLU A 1 123 ? 17.809 83.807 9.812 1.00 33.05 492 GLU A N 1
ATOM 1444 C CA . GLU A 1 123 ? 19.177 83.307 9.861 1.00 31.60 492 GLU A CA 1
ATOM 1445 C C . GLU A 1 123 ? 19.257 81.809 9.612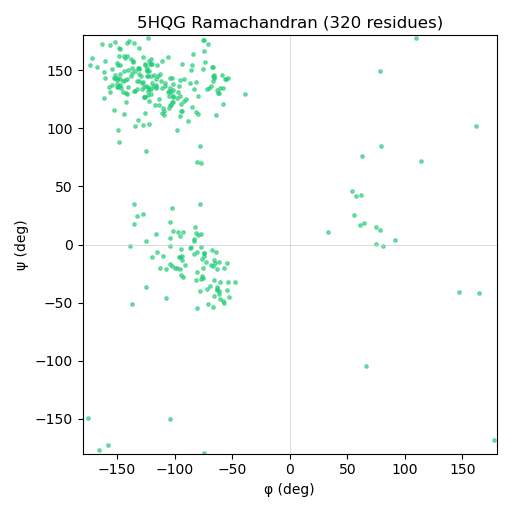 1.00 31.92 492 GLU A C 1
ATOM 1446 O O . GLU A 1 123 ? 20.367 81.279 9.487 1.00 34.89 492 GLU A O 1
ATOM 1458 N N . GLY A 1 124 ? 18.119 81.122 9.533 1.00 32.42 493 GLY A N 1
ATOM 1459 C CA . GLY A 1 124 ? 18.086 79.677 9.481 1.00 32.03 493 GLY A CA 1
ATOM 1460 C C . GLY A 1 124 ? 17.962 79.008 10.832 1.00 31.28 493 GLY A C 1
ATOM 1461 O O . GLY A 1 124 ? 17.984 77.773 10.900 1.00 31.85 493 GLY A O 1
ATOM 1465 N N . THR A 1 125 ? 17.813 79.781 11.903 1.00 30.43 494 THR A N 1
ATOM 1466 C CA . THR A 1 125 ? 17.865 79.252 13.258 1.00 30.67 494 THR A CA 1
ATOM 1467 C C . THR A 1 125 ? 16.501 78.749 13.705 1.00 30.55 494 THR A C 1
ATOM 1468 O O . THR A 1 125 ? 15.475 79.383 13.445 1.00 29.68 494 THR A O 1
ATOM 1479 N N . VAL A 1 126 ? 16.503 77.607 14.390 1.00 31.07 495 VAL A N 1
ATOM 1480 C CA . VAL A 1 126 ? 15.345 77.117 15.127 1.00 29.85 495 VAL A CA 1
ATOM 1481 C C . VAL A 1 126 ? 15.716 77.147 16.604 1.00 29.98 495 VAL A C 1
ATOM 1482 O O . VAL A 1 126 ? 16.678 76.490 17.020 1.00 30.29 495 VAL A O 1
ATOM 1495 N N . ILE A 1 127 ? 14.960 77.912 17.390 1.00 30.11 496 ILE A N 1
ATOM 1496 C CA . ILE A 1 127 ? 15.228 78.104 18.811 1.00 29.46 496 ILE A CA 1
ATOM 1497 C C . ILE A 1 127 ? 14.069 77.528 19.609 1.00 31.50 496 ILE A C 1
ATOM 1498 O O . ILE A 1 127 ? 12.903 77.722 19.252 1.00 29.36 496 ILE A O 1
ATOM 1514 N N . LEU A 1 128 ? 14.393 76.826 20.693 1.00 29.95 497 LEU A N 1
ATOM 1515 C CA . LEU A 1 128 ? 13.399 76.347 21.643 1.00 31.49 497 LEU A CA 1
ATOM 1516 C C . LEU A 1 128 ? 13.417 77.266 22.858 1.00 31.86 497 LEU A C 1
ATOM 1517 O O . LEU A 1 128 ? 14.461 77.437 23.498 1.00 30.58 497 LEU A O 1
ATOM 1533 N N . TRP A 1 129 ? 12.268 77.859 23.164 1.00 30.42 498 TRP A N 1
ATOM 1534 C CA . TRP A 1 129 ? 12.141 78.839 24.230 1.00 31.28 498 TRP A CA 1
ATOM 1535 C C . TRP A 1 129 ? 11.326 78.279 25.387 1.00 33.07 498 TRP A C 1
ATOM 1536 O O . TRP A 1 129 ? 10.529 77.349 25.231 1.00 32.32 498 TRP A O 1
ATOM 1557 N N . ASP A 1 130 ? 11.536 78.875 26.557 1.00 31.87 499 ASP A N 1
ATOM 1558 C CA . ASP A 1 130 ? 10.534 78.882 27.614 1.00 33.05 499 ASP A CA 1
ATOM 1559 C C . ASP A 1 130 ? 9.752 80.184 27.480 1.00 34.31 499 ASP A C 1
ATOM 1560 O O . ASP A 1 130 ? 10.315 81.271 27.643 1.00 33.51 499 ASP A O 1
ATOM 1569 N N . GLY A 1 131 ? 8.461 80.073 27.162 1.00 41.58 500 GLY A N 1
ATOM 1570 C CA . GLY A 1 131 ? 7.677 81.239 26.791 1.00 43.09 500 GLY A CA 1
ATOM 1571 C C . GLY A 1 131 ? 7.500 82.260 27.896 1.00 48.12 500 GLY A C 1
ATOM 1572 O O . GLY A 1 131 ? 7.113 83.400 27.613 1.00 47.39 500 GLY A O 1
ATOM 1576 N N . PHE A 1 132 ? 7.774 81.887 29.148 1.00 42.17 501 PHE A N 1
ATOM 1577 C CA . PHE A 1 132 ? 7.534 82.774 30.277 1.00 46.34 501 PHE A CA 1
ATOM 1578 C C . PHE A 1 132 ? 8.801 83.239 30.979 1.00 43.25 501 PHE A C 1
ATOM 1579 O O . PHE A 1 132 ? 8.755 84.252 31.684 1.00 42.40 501 PHE A O 1
ATOM 1596 N N . THR A 1 133 ? 9.920 82.535 30.809 1.00 38.79 502 THR A N 1
ATOM 1597 C CA . THR A 1 133 ? 11.202 82.998 31.323 1.00 34.72 502 THR A CA 1
ATOM 1598 C C . THR A 1 133 ? 12.103 83.569 30.238 1.00 33.32 502 THR A C 1
ATOM 1599 O O . THR A 1 133 ? 13.063 84.278 30.560 1.00 35.97 502 THR A O 1
ATOM 1610 N N . GLY A 1 134 ? 11.819 83.282 28.971 1.00 32.52 503 GLY A N 1
ATOM 1611 C CA . GLY A 1 134 ? 12.683 83.686 27.883 1.00 33.13 503 GLY A CA 1
ATOM 1612 C C . GLY A 1 134 ? 13.953 82.879 27.750 1.00 37.72 503 GLY A C 1
ATOM 1613 O O . GLY A 1 134 ? 14.761 83.170 26.860 1.00 33.88 503 GLY A O 1
ATOM 1617 N N . GLN A 1 135 ? 14.161 81.881 28.606 1.00 31.34 504 GLN A N 1
ATOM 1618 C CA . GLN A 1 135 ? 15.337 81.030 28.504 1.00 31.06 504 GLN A CA 1
ATOM 1619 C C . GLN A 1 135 ? 15.298 80.217 27.217 1.00 30.56 504 GLN A C 1
ATOM 1620 O O . GLN A 1 135 ? 14.236 79.763 26.782 1.00 30.71 504 GLN A O 1
ATOM 1634 N N . ARG A 1 136 ? 16.468 80.030 26.614 1.00 32.02 505 ARG A N 1
ATOM 1635 C CA . ARG A 1 136 ? 16.623 79.188 25.434 1.00 34.85 505 ARG A CA 1
ATOM 1636 C C . ARG A 1 136 ? 17.201 77.847 25.868 1.00 30.66 505 ARG A C 1
ATOM 1637 O O . ARG A 1 136 ? 18.284 77.800 26.459 1.00 32.86 505 ARG A O 1
ATOM 1658 N N . SER A 1 137 ? 16.488 76.762 25.570 1.00 31.14 506 SER A N 1
ATOM 1659 C CA . SER A 1 137 ? 16.987 75.430 25.890 1.00 38.21 506 SER A CA 1
ATOM 1660 C C . SER A 1 137 ? 17.756 74.803 24.735 1.00 41.43 506 SER A C 1
ATOM 1661 O O . SER A 1 137 ? 18.654 73.986 24.971 1.00 40.83 506 SER A O 1
ATOM 1669 N N . LYS A 1 138 ? 17.432 75.170 23.497 1.00 35.41 507 LYS A N 1
ATOM 1670 C CA . LYS A 1 138 ? 18.135 74.660 22.330 1.00 38.64 507 LYS A CA 1
ATOM 1671 C C . LYS A 1 138 ? 18.209 75.758 21.282 1.00 34.62 507 LYS A C 1
ATOM 1672 O O . LYS A 1 138 ? 17.251 76.514 21.099 1.00 31.13 507 LYS A O 1
ATOM 1691 N N . VAL A 1 139 ? 19.352 75.841 20.605 1.00 36.24 508 VAL A N 1
ATOM 1692 C CA . VAL A 1 139 ? 19.555 76.754 19.484 1.00 36.58 508 VAL A CA 1
ATOM 1693 C C . VAL A 1 139 ? 20.077 75.900 18.335 1.00 40.04 508 VAL A C 1
ATOM 1694 O O . VAL A 1 139 ? 21.254 75.522 18.316 1.00 39.32 508 VAL A O 1
ATOM 1707 N N . TYR A 1 140 ? 19.207 75.592 17.376 1.00 36.96 509 TYR A N 1
ATOM 1708 C CA . TYR A 1 140 ? 19.546 74.710 16.263 1.00 35.91 509 TYR A CA 1
ATOM 1709 C C . TYR A 1 140 ? 20.027 75.558 15.090 1.00 36.88 509 TYR A C 1
ATOM 1710 O O . TYR A 1 140 ? 19.249 76.327 14.514 1.00 33.56 509 TYR A O 1
ATOM 1728 N N . GLN A 1 141 ? 21.300 75.407 14.728 1.00 36.89 510 GLN A N 1
ATOM 1729 C CA . GLN A 1 141 ? 21.922 76.194 13.664 1.00 39.52 510 GLN A CA 1
ATOM 1730 C C . GLN A 1 141 ? 22.523 75.240 12.635 1.00 40.13 510 GLN A C 1
ATOM 1731 O O . GLN A 1 141 ? 23.727 74.979 12.637 1.00 43.91 510 GLN A O 1
ATOM 1745 N N . GLU A 1 142 ? 21.675 74.724 11.752 1.00 41.54 511 GLU A N 1
ATOM 1746 C CA . GLU A 1 142 ? 22.120 73.908 10.627 1.00 44.92 511 GLU A CA 1
ATOM 1747 C C . GLU A 1 142 ? 21.649 74.436 9.283 1.00 43.49 511 GLU A C 1
ATOM 1748 O O . GLU A 1 142 ? 22.390 74.345 8.299 1.00 47.20 511 GLU A O 1
ATOM 1760 N N . HIS A 1 143 ? 20.434 74.977 9.208 1.00 42.78 512 HIS A N 1
ATOM 1761 C CA . HIS A 1 143 ? 19.919 75.482 7.941 1.00 44.57 512 HIS A CA 1
ATOM 1762 C C . HIS A 1 143 ? 20.848 76.548 7.382 1.00 46.57 512 HIS A C 1
ATOM 1763 O O . HIS A 1 143 ? 21.096 77.572 8.027 1.00 39.68 512 HIS A O 1
ATOM 1777 N N . GLU A 1 144 ? 21.364 76.299 6.178 1.00 60.00 513 GLU A N 1
ATOM 1778 C CA . GLU A 1 144 ? 22.271 77.231 5.523 1.00 61.14 513 GLU A CA 1
ATOM 1779 C C . GLU A 1 144 ? 21.557 78.460 4.979 1.00 57.44 513 GLU A C 1
ATOM 1780 O O . GLU A 1 144 ? 22.228 79.408 4.557 1.00 57.60 513 GLU A O 1
ATOM 1792 N N . LYS A 1 145 ? 20.225 78.467 4.972 1.00 49.33 514 LYS A N 1
ATOM 1793 C CA . LYS A 1 145 ? 19.461 79.610 4.499 1.00 40.20 514 LYS A CA 1
ATOM 1794 C C . LYS A 1 145 ? 18.245 79.810 5.390 1.00 41.30 514 LYS A C 1
ATOM 1795 O O . LYS A 1 145 ? 17.950 79.005 6.279 1.00 37.90 514 LYS A O 1
ATOM 1814 N N . ARG A 1 146 ? 17.545 80.912 5.131 1.00 37.24 515 ARG A N 1
ATOM 1815 C CA . ARG A 1 146 ? 16.328 81.282 5.842 1.00 39.06 515 ARG A CA 1
ATOM 1816 C C . ARG A 1 146 ? 15.455 80.071 6.149 1.00 40.66 515 ARG A C 1
ATOM 1817 O O . ARG A 1 146 ? 15.164 79.257 5.270 1.00 42.02 515 ARG A O 1
ATOM 1838 N N . CYS A 1 147 ? 15.045 79.960 7.408 1.00 31.13 516 CYS A N 1
ATOM 1839 C CA . CYS A 1 147 ? 14.095 78.945 7.839 1.00 30.93 516 CYS A CA 1
ATOM 1840 C C . CYS A 1 147 ? 12.700 79.553 7.832 1.00 31.39 516 CYS A C 1
ATOM 1841 O O . CYS A 1 147 ? 12.477 80.616 8.423 1.00 35.18 516 CYS A O 1
ATOM 1849 N N . TRP A 1 148 ? 11.765 78.879 7.163 1.00 30.61 517 TRP A N 1
ATOM 1850 C CA . TRP A 1 148 ? 10.430 79.419 6.949 1.00 33.39 517 TRP A CA 1
ATOM 1851 C C . TRP A 1 148 ? 9.395 78.908 7.938 1.00 35.24 517 TRP A C 1
ATOM 1852 O O . TRP A 1 148 ? 8.351 79.549 8.096 1.00 33.24 517 TRP A O 1
ATOM 1873 N N . SER A 1 149 ? 9.645 77.779 8.594 1.00 33.83 518 SER A N 1
ATOM 1874 C CA . SER A 1 149 ? 8.563 77.068 9.254 1.00 34.57 518 SER A CA 1
ATOM 1875 C C . SER A 1 149 ? 9.123 76.124 10.304 1.00 33.86 518 SER A C 1
ATOM 1876 O O . SER A 1 149 ? 10.184 75.526 10.110 1.00 32.61 518 SER A O 1
ATOM 1884 N N . VAL A 1 150 ? 8.397 75.998 11.411 1.00 32.77 519 VAL A N 1
ATOM 1885 C CA . VAL A 1 150 ? 8.716 75.051 12.470 1.00 33.12 519 VAL A CA 1
ATOM 1886 C C . VAL A 1 150 ? 7.406 74.502 13.015 1.00 32.46 519 VAL A C 1
ATOM 1887 O O . VAL A 1 150 ? 6.417 75.234 13.133 1.00 35.82 519 VAL A O 1
ATOM 1900 N N . ASP A 1 151 ? 7.392 73.213 13.341 1.00 33.74 520 ASP A N 1
ATOM 1901 C CA . ASP A 1 151 ? 6.194 72.590 13.881 1.00 37.52 520 ASP A CA 1
ATOM 1902 C C . ASP A 1 151 ? 6.590 71.464 14.821 1.00 38.27 520 ASP A C 1
ATOM 1903 O O . ASP A 1 151 ? 7.481 70.670 14.508 1.00 39.54 520 ASP A O 1
ATOM 1912 N N . PHE A 1 152 ? 5.923 71.406 15.973 1.00 43.09 521 PHE A N 1
ATOM 1913 C CA . PHE A 1 152 ? 6.124 70.317 16.917 1.00 41.31 521 PHE A CA 1
ATOM 1914 C C . PHE A 1 152 ? 5.321 69.095 16.500 1.00 44.67 521 PHE A C 1
ATOM 1915 O O . PHE A 1 152 ? 4.178 69.207 16.049 1.00 46.01 521 PHE A O 1
ATOM 1932 N N . ASN A 1 153 ? 5.927 67.922 16.656 1.00 41.64 522 ASN A N 1
ATOM 1933 C CA . ASN A 1 153 ? 5.196 66.679 16.470 1.00 44.73 522 ASN A CA 1
ATOM 1934 C C . ASN A 1 153 ? 4.060 66.598 17.481 1.00 49.06 522 ASN A C 1
ATOM 1935 O O . ASN A 1 153 ? 4.261 66.814 18.679 1.00 50.87 522 ASN A O 1
ATOM 1946 N N . LEU A 1 154 ? 2.860 66.296 16.991 1.00 52.71 523 LEU A N 1
ATOM 1947 C CA . LEU A 1 154 ? 1.675 66.283 17.838 1.00 55.49 523 LEU A CA 1
ATOM 1948 C C . LEU A 1 154 ? 1.498 64.979 18.605 1.00 60.51 523 LEU A C 1
ATOM 1949 O O . LEU A 1 154 ? 0.616 64.907 19.468 1.00 57.87 523 LEU A O 1
ATOM 1965 N N . MET A 1 155 ? 2.310 63.954 18.324 1.00 60.68 524 MET A N 1
ATOM 1966 C CA . MET A 1 155 ? 2.202 62.676 19.021 1.00 66.00 524 MET A CA 1
ATOM 1967 C C . MET A 1 155 ? 3.563 62.136 19.448 1.00 63.61 524 MET A C 1
ATOM 1968 O O . MET A 1 155 ? 3.685 60.941 19.736 1.00 62.09 524 MET A O 1
ATOM 1982 N N . ASP A 1 156 ? 4.589 62.981 19.485 1.00 61.54 525 ASP A N 1
ATOM 1983 C CA . ASP A 1 156 ? 5.877 62.595 20.046 1.00 59.68 525 ASP A CA 1
ATOM 1984 C C . ASP A 1 156 ? 6.466 63.806 20.762 1.00 57.76 525 ASP A C 1
ATOM 1985 O O . ASP A 1 156 ? 6.825 64.794 20.109 1.00 56.93 525 ASP A O 1
ATOM 1994 N N . PRO A 1 157 ? 6.588 63.773 22.092 1.00 58.20 526 PRO A N 1
ATOM 1995 C CA . PRO A 1 157 ? 6.984 64.993 22.817 1.00 54.47 526 PRO A CA 1
ATOM 1996 C C . PRO A 1 157 ? 8.371 65.502 22.469 1.00 51.04 526 PRO A C 1
ATOM 1997 O O . PRO A 1 157 ? 8.649 66.686 22.691 1.00 51.43 526 PRO A O 1
ATOM 2008 N N . LYS A 1 158 ? 9.246 64.660 21.924 1.00 50.38 527 LYS A N 1
ATOM 2009 C CA . LYS A 1 158 ? 10.627 65.059 21.688 1.00 47.27 527 LYS A CA 1
ATOM 2010 C C . LYS A 1 158 ? 10.865 65.658 20.308 1.00 48.37 527 LYS A C 1
ATOM 2011 O O . LYS A 1 158 ? 11.878 66.340 20.117 1.00 46.41 527 LYS A O 1
ATOM 2015 N N . LEU A 1 159 ? 9.963 65.443 19.354 1.00 49.59 528 LEU A N 1
ATOM 2016 C CA . LEU A 1 159 ? 10.248 65.699 17.948 1.00 51.07 528 LEU A CA 1
ATOM 2017 C C . LEU A 1 159 ? 9.597 66.985 17.453 1.00 46.76 528 LEU A C 1
ATOM 2018 O O . LEU A 1 159 ? 8.479 67.328 17.849 1.00 44.76 528 LEU A O 1
ATOM 2034 N N . LEU A 1 160 ? 10.312 67.688 16.576 1.00 48.92 529 LEU A N 1
ATOM 2035 C CA . LEU A 1 160 ? 9.769 68.815 15.832 1.00 44.88 529 LEU A CA 1
ATOM 2036 C C . LEU A 1 160 ? 10.458 68.854 14.473 1.00 43.16 529 LEU A C 1
ATOM 2037 O O . LEU A 1 160 ? 11.462 68.174 14.246 1.00 43.15 529 LEU A O 1
ATOM 2053 N N . ALA A 1 161 ? 9.913 69.664 13.567 1.00 41.83 530 ALA A N 1
ATOM 2054 C CA . ALA A 1 161 ? 10.426 69.747 12.204 1.00 40.28 530 ALA A CA 1
ATOM 2055 C C . ALA A 1 161 ? 10.506 71.203 11.767 1.00 37.16 530 ALA A C 1
ATOM 2056 O O . ALA A 1 161 ? 9.821 72.075 12.307 1.00 36.35 530 ALA A O 1
ATOM 2063 N N . SER A 1 162 ? 11.358 71.456 10.773 1.00 35.18 531 SER A N 1
ATOM 2064 C CA . SER A 1 162 ? 11.517 72.790 10.212 1.00 34.94 531 SER A CA 1
ATOM 2065 C C . SER A 1 162 ? 11.853 72.680 8.730 1.00 34.60 531 SER A C 1
ATOM 2066 O O . SER A 1 162 ? 12.407 71.675 8.279 1.00 35.96 531 SER A O 1
ATOM 2074 N N . GLY A 1 163 ? 11.514 73.726 7.985 1.00 39.04 532 GLY A N 1
ATOM 2075 C CA . GLY A 1 163 ? 11.802 73.778 6.564 1.00 38.70 532 GLY A CA 1
ATOM 2076 C C . GLY A 1 163 ? 12.387 75.120 6.178 1.00 36.27 532 GLY A C 1
ATOM 2077 O O . GLY A 1 163 ? 12.074 76.153 6.771 1.00 36.13 532 GLY A O 1
ATOM 2081 N N . SER A 1 164 ? 13.238 75.098 5.150 1.00 38.72 533 SER A N 1
ATOM 2082 C CA . SER A 1 164 ? 14.078 76.245 4.835 1.00 34.23 533 SER A CA 1
ATOM 2083 C C . SER A 1 164 ? 14.252 76.395 3.329 1.00 37.29 533 SER A C 1
ATOM 2084 O O . SER A 1 164 ? 14.015 75.466 2.553 1.00 37.56 533 SER A O 1
ATOM 2092 N N . ASP A 1 165 ? 14.686 77.594 2.928 1.00 35.04 534 ASP A N 1
ATOM 2093 C CA . ASP A 1 165 ? 15.071 77.847 1.544 1.00 40.69 534 ASP A CA 1
ATOM 2094 C C . ASP A 1 165 ? 16.276 77.026 1.110 1.00 42.94 534 ASP A C 1
ATOM 2095 O O . ASP A 1 165 ? 16.630 77.063 -0.073 1.00 43.22 534 ASP A O 1
ATOM 2104 N N . ASP A 1 166 ? 16.918 76.301 2.023 1.00 41.90 535 ASP A N 1
ATOM 2105 C CA . ASP A 1 166 ? 17.978 75.376 1.647 1.00 45.01 535 ASP A CA 1
ATOM 2106 C C . ASP A 1 166 ? 17.436 74.081 1.055 1.00 44.73 535 ASP A C 1
ATOM 2107 O O . ASP A 1 166 ? 18.206 73.134 0.862 1.00 46.86 535 ASP A O 1
ATOM 2116 N N . ALA A 1 167 ? 16.132 74.017 0.780 1.00 45.75 536 ALA A N 1
ATOM 2117 C CA . ALA A 1 167 ? 15.517 72.843 0.164 1.00 48.05 536 ALA A CA 1
ATOM 2118 C C . ALA A 1 167 ? 15.676 71.612 1.052 1.00 53.89 536 ALA A C 1
ATOM 2119 O O . ALA A 1 167 ? 15.980 70.515 0.579 1.00 58.49 536 ALA A O 1
ATOM 2126 N N . LYS A 1 168 ? 15.464 71.794 2.352 1.00 48.88 537 LYS A N 1
ATOM 2127 C CA . LYS A 1 168 ? 15.583 70.705 3.308 1.00 53.29 537 LYS A CA 1
ATOM 2128 C C . LYS A 1 168 ? 14.497 70.816 4.365 1.00 46.94 537 LYS A C 1
ATOM 2129 O O . LYS A 1 168 ? 14.130 71.918 4.781 1.00 44.34 537 LYS A O 1
ATOM 2148 N N . VAL A 1 169 ? 13.976 69.664 4.776 1.00 51.41 538 VAL A N 1
ATOM 2149 C CA . VAL A 1 169 ? 13.151 69.538 5.971 1.00 47.28 538 VAL A CA 1
ATOM 2150 C C . VAL A 1 169 ? 13.979 68.789 7.004 1.00 49.48 538 VAL A C 1
ATOM 2151 O O . VAL A 1 169 ? 14.311 67.615 6.805 1.00 53.00 538 VAL A O 1
ATOM 2164 N N . LYS A 1 170 ? 14.317 69.461 8.099 1.00 46.35 539 LYS A N 1
ATOM 2165 C CA . LYS A 1 170 ? 15.136 68.868 9.146 1.00 46.59 539 LYS A CA 1
ATOM 2166 C C . LYS A 1 170 ? 14.266 68.433 10.316 1.00 48.13 539 LYS A C 1
ATOM 2167 O O . LYS A 1 170 ? 13.341 69.145 10.717 1.00 43.63 539 LYS A O 1
ATOM 2186 N N . LEU A 1 171 ? 14.572 67.255 10.855 1.00 54.44 540 LEU A N 1
ATOM 2187 C CA . LEU A 1 171 ? 13.899 66.720 12.029 1.00 53.50 540 LEU A CA 1
ATOM 2188 C C . LEU A 1 171 ? 14.798 66.892 13.244 1.00 49.82 540 LEU A C 1
ATOM 2189 O O . LEU A 1 171 ? 15.981 66.537 13.201 1.00 53.87 540 LEU A O 1
ATOM 2205 N N . TRP A 1 172 ? 14.237 67.431 14.322 1.00 47.47 541 TRP A N 1
ATOM 2206 C CA . TRP A 1 172 ? 14.984 67.702 15.538 1.00 46.92 541 TRP A CA 1
ATOM 2207 C C . TRP A 1 172 ? 14.383 66.935 16.708 1.00 48.60 541 TRP A C 1
ATOM 2208 O O . TRP A 1 172 ? 13.201 66.580 16.707 1.00 46.02 541 TRP A O 1
ATOM 2229 N N . SER A 1 173 ? 15.221 66.688 17.713 1.00 48.11 542 SER A N 1
ATOM 2230 C CA . SER A 1 173 ? 14.798 66.061 18.957 1.00 53.34 542 SER A CA 1
ATOM 2231 C C . SER A 1 173 ? 15.234 66.945 20.115 1.00 50.14 542 SER A C 1
ATOM 2232 O O . SER A 1 173 ? 16.411 67.306 20.215 1.00 46.32 542 SER A O 1
ATOM 2240 N N . THR A 1 174 ? 14.284 67.290 20.988 1.00 47.27 543 THR A N 1
ATOM 2241 C CA . THR A 1 174 ? 14.562 68.217 22.080 1.00 48.74 543 THR A CA 1
ATOM 2242 C C . THR A 1 174 ? 15.697 67.743 22.978 1.00 51.45 543 THR A C 1
ATOM 2243 O O . THR A 1 174 ? 16.288 68.563 23.692 1.00 49.89 543 THR A O 1
ATOM 2254 N N . ASN A 1 175 ? 16.015 66.450 22.966 1.00 54.17 544 ASN A N 1
ATOM 2255 C CA . ASN A 1 175 ? 17.064 65.895 23.810 1.00 58.25 544 ASN A CA 1
ATOM 2256 C C . ASN A 1 175 ? 18.393 65.744 23.079 1.00 61.65 544 ASN A C 1
ATOM 2257 O O . ASN A 1 175 ? 19.309 65.108 23.611 1.00 60.32 544 ASN A O 1
ATOM 2261 N N . LEU A 1 176 ? 18.522 66.311 21.880 1.00 53.86 545 LEU A N 1
ATOM 2262 C CA . LEU A 1 176 ? 19.734 66.180 21.085 1.00 55.18 545 LEU A CA 1
ATOM 2263 C C . LEU A 1 176 ? 20.077 67.520 20.453 1.00 53.92 545 LEU A C 1
ATOM 2264 O O . LEU A 1 176 ? 19.185 68.284 20.072 1.00 52.40 545 LEU A O 1
ATOM 2280 N N . ASP A 1 177 ? 21.379 67.795 20.338 1.00 50.09 546 ASP A N 1
ATOM 2281 C CA . ASP A 1 177 ? 21.839 69.079 19.821 1.00 50.68 546 ASP A CA 1
ATOM 2282 C C . ASP A 1 177 ? 21.722 69.174 18.305 1.00 51.31 546 ASP A C 1
ATOM 2283 O O . ASP A 1 177 ? 21.531 70.274 17.775 1.00 51.70 546 ASP A O 1
ATOM 2292 N N . ASN A 1 178 ? 21.835 68.052 17.598 1.00 50.37 547 ASN A N 1
ATOM 2293 C CA . ASN A 1 178 ? 21.885 68.041 16.146 1.00 52.40 547 ASN A CA 1
ATOM 2294 C C . ASN A 1 178 ? 20.665 67.322 15.585 1.00 54.32 547 ASN A C 1
ATOM 2295 O O . ASN A 1 178 ? 20.064 66.467 16.241 1.00 54.29 547 ASN A O 1
ATOM 2306 N N . SER A 1 179 ? 20.307 67.679 14.353 1.00 51.34 548 SER A N 1
ATOM 2307 C CA . SER A 1 179 ? 19.133 67.094 13.720 1.00 49.14 548 SER A CA 1
ATOM 2308 C C . SER A 1 179 ? 19.280 65.580 13.627 1.00 53.65 548 SER A C 1
ATOM 2309 O O . SER A 1 179 ? 20.376 65.049 13.437 1.00 57.94 548 SER A O 1
ATOM 2317 N N . VAL A 1 180 ? 18.149 64.882 13.766 1.00 55.85 549 VAL A N 1
ATOM 2318 C CA . VAL A 1 180 ? 18.142 63.422 13.703 1.00 59.32 549 VAL A CA 1
ATOM 2319 C C . VAL A 1 180 ? 17.849 62.895 12.306 1.00 58.74 549 VAL A C 1
ATOM 2320 O O . VAL A 1 180 ? 18.063 61.700 12.050 1.00 63.20 549 VAL A O 1
ATOM 2333 N N . ALA A 1 181 ? 17.375 63.739 11.395 1.00 55.39 550 ALA A N 1
ATOM 2334 C CA . ALA A 1 181 ? 17.070 63.310 10.037 1.00 53.88 550 ALA A CA 1
ATOM 2335 C C . ALA A 1 181 ? 16.745 64.542 9.208 1.00 55.73 550 ALA A C 1
ATOM 2336 O O . ALA A 1 181 ? 16.420 65.604 9.747 1.00 47.32 550 ALA A O 1
ATOM 2343 N N . SER A 1 182 ? 16.839 64.387 7.889 1.00 62.31 551 SER A N 1
ATOM 2344 C CA . SER A 1 182 ? 16.575 65.489 6.976 1.00 64.48 551 SER A CA 1
ATOM 2345 C C . SER A 1 182 ? 16.030 64.943 5.665 1.00 68.56 551 SER A C 1
ATOM 2346 O O . SER A 1 182 ? 16.516 63.929 5.158 1.00 72.52 551 SER A O 1
ATOM 2354 N N . ILE A 1 183 ? 15.019 65.622 5.126 1.00 61.45 552 ILE A N 1
ATOM 2355 C CA . ILE A 1 183 ? 14.479 65.328 3.803 1.00 60.82 552 ILE A CA 1
ATOM 2356 C C . ILE A 1 183 ? 15.035 66.356 2.831 1.00 61.97 552 ILE A C 1
ATOM 2357 O O . ILE A 1 183 ? 15.017 67.561 3.113 1.00 58.96 552 ILE A O 1
ATOM 2373 N N . GLU A 1 184 ? 15.523 65.889 1.686 1.00 67.05 553 GLU A N 1
ATOM 2374 C CA . GLU A 1 184 ? 16.077 66.762 0.654 1.00 68.30 553 GLU A CA 1
ATOM 2375 C C . GLU A 1 184 ? 14.999 67.004 -0.395 1.00 67.77 553 GLU A C 1
ATOM 2376 O O . GLU A 1 184 ? 14.778 66.172 -1.279 1.00 67.53 553 GLU A O 1
ATOM 2388 N N . A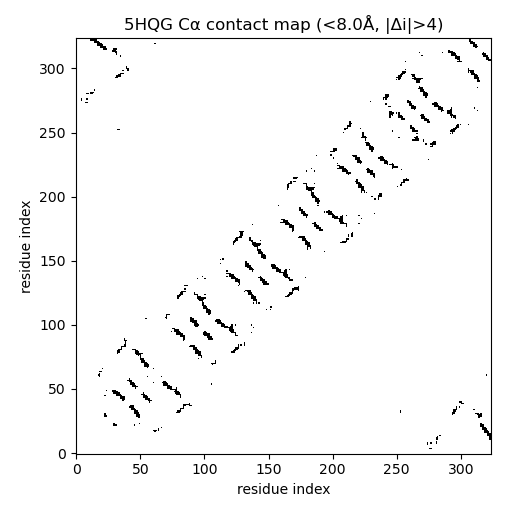LA A 1 185 ? 14.324 68.146 -0.292 1.00 59.16 554 ALA A N 1
ATOM 2389 C CA . ALA A 1 185 ? 13.334 68.528 -1.285 1.00 57.73 554 ALA A CA 1
ATOM 2390 C C . ALA A 1 185 ? 14.033 69.000 -2.559 1.00 59.06 554 ALA A C 1
ATOM 2391 O O . ALA A 1 185 ? 15.261 69.101 -2.632 1.00 58.73 554 ALA A O 1
ATOM 2398 N N . LYS A 1 186 ? 13.232 69.295 -3.582 1.00 63.26 555 LYS A N 1
ATOM 2399 C CA . LYS A 1 186 ? 13.755 69.733 -4.870 1.00 68.42 555 LYS A CA 1
ATOM 2400 C C . LYS A 1 186 ? 13.820 71.248 -5.004 1.00 66.85 555 LYS A C 1
ATOM 2401 O O . LYS A 1 186 ? 14.413 71.744 -5.968 1.00 68.53 555 LYS A O 1
ATOM 2405 N N . ALA A 1 187 ? 13.232 71.990 -4.072 1.00 57.21 556 ALA A N 1
ATOM 2406 C CA . ALA A 1 187 ? 13.241 73.447 -4.112 1.00 51.97 556 ALA A CA 1
ATOM 2407 C C . ALA A 1 187 ? 12.995 73.954 -2.695 1.00 48.94 556 ALA A C 1
ATOM 2408 O O . ALA A 1 187 ? 12.963 73.174 -1.738 1.00 45.83 556 ALA A O 1
ATOM 2415 N N . ASN A 1 188 ? 12.821 75.267 -2.559 1.00 47.07 557 ASN A N 1
ATOM 2416 C CA . ASN A 1 188 ? 12.604 75.863 -1.248 1.00 45.30 557 ASN A CA 1
ATOM 2417 C C . ASN A 1 188 ? 11.423 75.204 -0.547 1.00 47.00 557 ASN A C 1
ATOM 2418 O O . ASN A 1 188 ? 10.417 74.863 -1.174 1.00 38.74 557 ASN A O 1
ATOM 2429 N N . VAL A 1 189 ? 11.557 75.028 0.764 1.00 39.99 558 VAL A N 1
ATOM 2430 C CA . VAL A 1 189 ? 10.479 74.534 1.611 1.00 36.73 558 VAL A CA 1
ATOM 2431 C C . VAL A 1 189 ? 9.903 75.727 2.360 1.00 40.51 558 VAL A C 1
ATOM 2432 O O . VAL A 1 189 ? 10.616 76.398 3.116 1.00 39.68 558 VAL A O 1
ATOM 2445 N N . CYS A 1 190 ? 8.613 75.990 2.154 1.00 35.60 559 CYS A N 1
ATOM 2446 C CA . CYS A 1 190 ? 7.968 77.164 2.724 1.00 40.04 559 CYS A CA 1
ATOM 2447 C C . CYS A 1 190 ? 7.172 76.870 3.987 1.00 32.89 559 CYS A C 1
ATOM 2448 O O . CYS A 1 190 ? 6.911 77.797 4.760 1.00 33.31 559 CYS A O 1
ATOM 2456 N N . CYS A 1 191 ? 6.782 75.620 4.219 1.00 34.04 560 CYS A N 1
ATOM 2457 C CA A CYS A 1 191 ? 5.918 75.291 5.346 0.44 35.65 560 CYS A CA 1
ATOM 2458 C CA B CYS A 1 191 ? 5.942 75.298 5.363 0.56 35.61 560 CYS A CA 1
ATOM 2459 C C . CYS A 1 191 ? 6.016 73.803 5.641 1.00 35.16 560 CYS A C 1
ATOM 2460 O O . CYS A 1 191 ? 6.084 72.993 4.715 1.00 40.16 560 CYS A O 1
ATOM 2475 N N . VAL A 1 192 ? 6.005 73.453 6.929 1.00 38.92 561 VAL A N 1
ATOM 2476 C CA . VAL A 1 192 ? 6.008 72.065 7.373 1.00 36.11 561 VAL A CA 1
ATOM 2477 C C . VAL A 1 192 ? 4.913 71.892 8.416 1.00 39.83 561 VAL A C 1
ATOM 2478 O O . VAL A 1 192 ? 4.568 72.830 9.142 1.00 37.30 561 VAL A O 1
ATOM 2491 N N . LYS A 1 193 ? 4.364 70.681 8.492 1.00 38.08 562 LYS A N 1
ATOM 2492 C CA . LYS A 1 193 ? 3.277 70.418 9.428 1.00 41.28 562 LYS A CA 1
ATOM 2493 C C . LYS A 1 193 ? 3.152 68.920 9.662 1.00 43.59 562 LYS A C 1
ATOM 2494 O O . LYS A 1 193 ? 3.025 68.150 8.705 1.00 45.53 562 LYS A O 1
ATOM 2513 N N . PHE A 1 194 ? 3.184 68.515 10.929 1.00 41.38 563 PHE A N 1
ATOM 2514 C CA . PHE A 1 194 ? 2.944 67.125 11.285 1.00 43.60 563 PHE A CA 1
ATOM 2515 C C . PHE A 1 194 ? 1.459 66.800 11.194 1.00 47.43 563 PHE A C 1
ATOM 2516 O O . PHE A 1 194 ? 0.598 67.662 11.389 1.00 46.08 563 PHE A O 1
ATOM 2533 N N . SER A 1 195 ? 1.165 65.539 10.898 1.00 50.91 564 SER A N 1
ATOM 2534 C CA . SER A 1 195 ? -0.213 65.080 10.935 1.00 55.44 564 SER A CA 1
ATOM 2535 C C . SER A 1 195 ? -0.735 65.107 12.371 1.00 56.89 564 SER A C 1
ATOM 2536 O O . SER A 1 195 ? 0.018 64.828 13.308 1.00 54.73 564 SER A O 1
ATOM 2544 N N . PRO A 1 196 ? -2.015 65.427 12.579 1.00 64.12 565 PRO A N 1
ATOM 2545 C CA . PRO A 1 196 ? -2.589 65.335 13.925 1.00 66.46 565 PRO A CA 1
ATOM 2546 C C . PRO A 1 196 ? -3.052 63.938 14.299 1.00 74.00 565 PRO A C 1
ATOM 2547 O O . PRO A 1 196 ? -3.621 63.763 15.383 1.00 77.65 565 PRO A O 1
ATOM 2558 N N . SER A 1 197 ? -2.815 62.947 13.438 1.00 67.24 566 SER A N 1
ATOM 2559 C CA . SER A 1 197 ? -3.264 61.585 13.673 1.00 70.77 566 SER A CA 1
ATOM 2560 C C . SER A 1 197 ? -2.137 60.564 13.619 1.00 70.94 566 SER A C 1
ATOM 2561 O O . SER A 1 197 ? -2.407 59.364 13.742 1.00 73.64 566 SER A O 1
ATOM 2569 N N . SER A 1 198 ? -0.892 60.995 13.433 1.00 69.49 567 SER A N 1
ATOM 2570 C CA . SER A 1 198 ? 0.229 60.070 13.379 1.00 72.79 567 SER A CA 1
ATOM 2571 C C . SER A 1 198 ? 1.507 60.811 13.736 1.00 68.65 567 SER A C 1
ATOM 2572 O O . SER A 1 198 ? 1.742 61.921 13.254 1.00 65.89 567 SER A O 1
ATOM 2580 N N . ARG A 1 199 ? 2.330 60.182 14.576 1.00 70.93 568 ARG A N 1
ATOM 2581 C CA . ARG A 1 199 ? 3.633 60.739 14.914 1.00 69.23 568 ARG A CA 1
ATOM 2582 C C . ARG A 1 199 ? 4.644 60.593 13.784 1.00 66.51 568 ARG A C 1
ATOM 2583 O O . ARG A 1 199 ? 5.739 61.157 13.883 1.00 64.30 568 ARG A O 1
ATOM 2587 N N . TYR A 1 200 ? 4.301 59.868 12.714 1.00 63.32 569 TYR A N 1
ATOM 2588 C CA . TYR A 1 200 ? 5.234 59.577 11.630 1.00 65.12 569 TYR A CA 1
ATOM 2589 C C . TYR A 1 200 ? 4.808 60.184 10.297 1.00 60.71 569 TYR A C 1
ATOM 2590 O 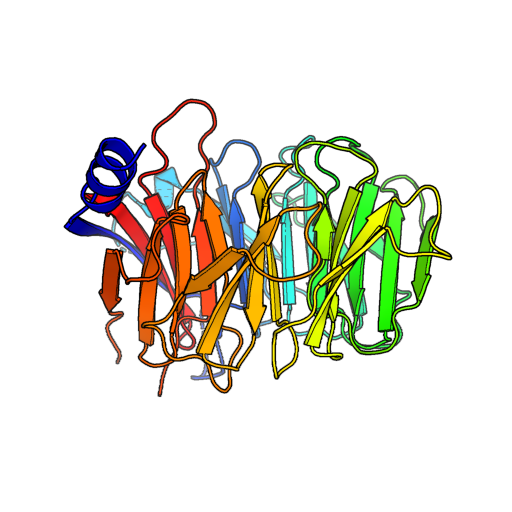O . TYR A 1 200 ? 5.422 59.872 9.270 1.00 63.59 569 TYR A O 1
ATOM 2608 N N . HIS A 1 201 ? 3.787 61.036 10.274 1.00 60.72 570 HIS A N 1
ATOM 2609 C CA . HIS A 1 201 ? 3.295 61.626 9.036 1.00 60.69 570 HIS A CA 1
ATOM 2610 C C . HIS A 1 201 ? 3.505 63.134 9.059 1.00 53.71 570 HIS A C 1
ATOM 2611 O O . HIS A 1 201 ? 3.218 63.797 10.061 1.00 52.18 570 HIS A O 1
ATOM 2625 N N . LEU A 1 202 ? 4.000 63.671 7.944 1.00 51.14 571 LEU A N 1
ATOM 2626 C CA . LEU A 1 202 ? 4.323 65.086 7.842 1.00 46.57 571 LEU A CA 1
ATOM 2627 C C . LEU A 1 202 ? 4.113 65.541 6.406 1.00 46.24 571 LEU A C 1
ATOM 2628 O O . LEU A 1 202 ? 4.395 64.794 5.466 1.00 47.74 571 LEU A O 1
ATOM 2644 N N . ALA A 1 203 ? 3.619 66.767 6.248 1.00 44.46 572 ALA A N 1
ATOM 2645 C CA . ALA A 1 203 ? 3.454 67.391 4.945 1.00 43.95 572 ALA A CA 1
ATOM 2646 C C . ALA A 1 203 ? 4.206 68.713 4.920 1.00 46.64 572 ALA A C 1
ATOM 2647 O O . ALA A 1 203 ? 4.368 69.372 5.953 1.00 40.76 572 ALA A O 1
ATOM 2654 N N . PHE A 1 204 ? 4.675 69.096 3.735 1.00 43.62 573 PHE A N 1
ATOM 2655 C CA . PHE A 1 204 ? 5.340 70.381 3.587 1.00 40.73 573 PHE A CA 1
ATOM 2656 C C . PHE A 1 204 ? 5.068 70.945 2.202 1.00 45.26 573 PHE A C 1
ATOM 2657 O O . PHE A 1 204 ? 4.941 70.205 1.222 1.00 47.89 573 PHE A O 1
ATOM 2674 N N . GLY A 1 205 ? 4.981 72.269 2.141 1.00 39.56 574 GLY A N 1
ATOM 2675 C CA . GLY A 1 205 ? 4.767 72.983 0.893 1.00 41.63 574 GLY A CA 1
ATOM 2676 C C . GLY A 1 205 ? 6.097 73.439 0.327 1.00 42.27 574 GLY A C 1
ATOM 2677 O O . GLY A 1 205 ? 6.990 73.855 1.066 1.00 39.53 574 GLY A O 1
ATOM 2681 N N . CYS A 1 206 ? 6.219 73.365 -0.996 1.00 42.13 575 CYS A N 1
ATOM 2682 C CA . CYS A 1 206 ? 7.501 73.523 -1.661 1.00 40.10 575 CYS A CA 1
ATOM 2683 C C . CYS A 1 206 ? 7.379 74.518 -2.807 1.00 42.27 575 CYS A C 1
ATOM 2684 O O . CYS A 1 206 ? 6.307 74.688 -3.396 1.00 39.46 575 CYS A O 1
ATOM 2692 N N . ALA A 1 207 ? 8.498 75.179 -3.114 1.00 39.52 576 ALA A N 1
ATOM 2693 C CA . ALA A 1 207 ? 8.532 76.135 -4.213 1.00 44.18 576 ALA A CA 1
ATOM 2694 C C . ALA A 1 207 ? 8.369 75.473 -5.574 1.00 43.43 576 ALA A C 1
ATOM 2695 O O . ALA A 1 207 ? 8.292 76.185 -6.582 1.00 41.92 576 ALA A O 1
ATOM 2702 N N . ASP A 1 208 ? 8.322 74.142 -5.635 1.00 43.22 577 ASP A N 1
ATOM 2703 C CA . ASP A 1 208 ? 7.982 73.455 -6.872 1.00 49.01 577 ASP A CA 1
ATOM 2704 C C . ASP A 1 208 ? 6.481 73.437 -7.130 1.00 48.62 577 ASP A C 1
ATOM 2705 O O . ASP A 1 208 ? 6.035 72.744 -8.048 1.00 46.20 577 ASP A O 1
ATOM 2714 N N . HIS A 1 209 ? 5.702 74.171 -6.334 1.00 43.41 578 HIS A N 1
ATOM 2715 C CA . HIS A 1 209 ? 4.259 74.345 -6.493 1.00 42.36 578 HIS A CA 1
ATOM 2716 C C . HIS A 1 209 ? 3.475 73.146 -5.978 1.00 43.09 578 HIS A C 1
ATOM 2717 O O . HIS A 1 209 ? 2.269 73.055 -6.252 1.00 43.52 578 HIS A O 1
ATOM 2731 N N . CYS A 1 210 ? 4.103 72.233 -5.240 1.00 43.45 579 CYS A N 1
ATOM 2732 C CA . CYS A 1 210 ? 3.465 71.001 -4.803 1.00 44.59 579 CYS A CA 1
ATOM 2733 C C . CYS A 1 210 ? 3.473 70.897 -3.282 1.00 43.51 579 CYS A C 1
ATOM 2734 O O . CYS A 1 210 ? 4.318 71.489 -2.603 1.00 42.18 579 CYS A O 1
ATOM 2742 N N . VAL A 1 211 ? 2.514 70.138 -2.759 1.00 44.28 580 VAL A N 1
ATOM 2743 C CA . VAL A 1 211 ? 2.531 69.684 -1.374 1.00 43.97 580 VAL A CA 1
ATOM 2744 C C . VAL A 1 211 ? 3.101 68.274 -1.363 1.00 49.09 580 VAL A C 1
ATOM 2745 O O . VAL A 1 211 ? 2.675 67.419 -2.151 1.00 47.79 580 VAL A O 1
ATOM 2758 N N . HIS A 1 212 ? 4.068 68.034 -0.485 1.00 45.45 581 HIS A N 1
ATOM 2759 C CA . HIS A 1 212 ? 4.721 66.739 -0.362 1.00 51.53 581 HIS A CA 1
ATOM 2760 C C . HIS A 1 212 ? 4.319 66.110 0.963 1.00 52.99 581 HIS A C 1
ATOM 2761 O O . HIS A 1 212 ? 4.321 66.781 1.999 1.00 48.31 581 HIS A O 1
ATOM 2775 N N . TYR A 1 213 ? 3.976 64.826 0.922 1.00 51.51 582 TYR A N 1
ATOM 2776 C CA . TYR A 1 213 ? 3.478 64.098 2.082 1.00 51.91 582 TYR A CA 1
ATOM 2777 C C . TYR A 1 213 ? 4.395 62.909 2.329 1.00 60.92 582 TYR A C 1
ATOM 2778 O O . TYR A 1 213 ? 4.596 62.082 1.433 1.00 56.63 582 TYR A O 1
ATOM 2796 N N . TYR A 1 214 ? 4.946 62.824 3.539 1.00 54.01 583 TYR A N 1
ATOM 2797 C CA . TYR A 1 214 ? 6.018 61.886 3.835 1.00 63.36 583 TYR A CA 1
ATOM 2798 C C . TYR A 1 214 ? 5.687 61.029 5.048 1.00 65.14 583 TYR A C 1
ATOM 2799 O O . TYR A 1 214 ? 4.825 61.360 5.867 1.00 62.26 583 TYR A O 1
ATOM 2817 N N . ASP A 1 215 ? 6.408 59.915 5.142 1.00 74.80 584 ASP A N 1
ATOM 2818 C CA . ASP A 1 215 ? 6.411 59.039 6.310 1.00 76.41 584 ASP A CA 1
ATOM 2819 C C . ASP A 1 215 ? 7.861 58.959 6.774 1.00 78.89 584 ASP A C 1
ATOM 2820 O O . ASP A 1 215 ? 8.672 58.254 6.167 1.00 80.86 584 ASP A O 1
ATOM 2829 N N . LEU A 1 216 ? 8.187 59.674 7.856 1.00 77.60 585 LEU A N 1
ATOM 2830 C CA . LEU A 1 216 ? 9.584 59.872 8.230 1.00 78.32 585 LEU A CA 1
ATOM 2831 C C . LEU A 1 216 ? 10.354 58.565 8.370 1.00 78.82 585 LEU A C 1
ATOM 2832 O O . LEU A 1 216 ? 11.589 58.589 8.392 1.00 76.60 585 LEU A O 1
ATOM 2848 N N . ARG A 1 217 ? 9.666 57.425 8.462 1.00 85.01 586 ARG A N 1
ATOM 2849 C CA . ARG A 1 217 ? 10.374 56.152 8.549 1.00 92.46 586 ARG A CA 1
ATOM 2850 C C . ARG A 1 217 ? 11.221 55.931 7.303 1.00 96.69 586 ARG A C 1
ATOM 2851 O O . ARG A 1 217 ? 12.351 55.437 7.389 1.00 97.97 586 ARG A O 1
ATOM 2872 N N . ASN A 1 218 ? 10.690 56.298 6.138 1.00 95.06 587 ASN A N 1
ATOM 2873 C CA . ASN A 1 218 ? 11.431 56.306 4.886 1.00 101.67 587 ASN A CA 1
ATOM 2874 C C . ASN A 1 218 ? 11.284 57.676 4.243 1.00 101.53 587 ASN A C 1
ATOM 2875 O O . ASN A 1 218 ? 10.197 58.261 4.253 1.00 98.27 587 ASN A O 1
ATOM 2886 N N . THR A 1 219 ? 12.380 58.180 3.673 1.00 110.53 588 THR A N 1
ATOM 2887 C CA . THR A 1 219 ? 12.388 59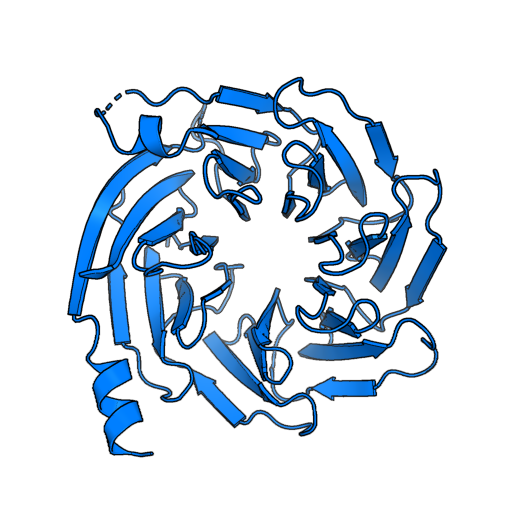.504 3.063 1.00 109.68 588 THR A CA 1
ATOM 2888 C C . THR A 1 219 ? 13.028 59.488 1.680 1.00 112.72 588 THR A C 1
ATOM 2889 O O . THR A 1 219 ? 13.528 60.521 1.224 1.00 113.06 588 THR A O 1
ATOM 2900 N N . LYS A 1 220 ? 13.027 58.343 1.004 1.00 109.87 589 LYS A N 1
ATOM 2901 C CA . LYS A 1 220 ? 13.703 58.232 -0.286 1.00 103.89 589 LYS A CA 1
ATOM 2902 C C . LYS A 1 220 ? 13.062 59.083 -1.404 1.00 94.37 589 LYS A C 1
ATOM 2903 O O . LYS A 1 220 ? 13.816 59.844 -2.013 1.00 94.20 589 LYS A O 1
ATOM 2907 N N . GLN A 1 221 ? 11.760 59.034 -1.748 1.00 93.16 590 GLN A N 1
ATOM 2908 C CA . GLN A 1 221 ? 10.636 58.175 -1.294 1.00 89.31 590 GLN A CA 1
ATOM 2909 C C . GLN A 1 221 ? 9.580 58.988 -0.542 1.00 80.00 590 GLN A C 1
ATOM 2910 O O . GLN A 1 221 ? 9.458 58.875 0.676 1.00 77.65 590 GLN A O 1
ATOM 2914 N N . PRO A 1 222 ? 8.817 59.805 -1.266 1.00 70.38 591 PRO A N 1
ATOM 2915 C CA . PRO A 1 222 ? 7.611 60.405 -0.689 1.00 63.85 591 PRO A CA 1
ATOM 2916 C C . PRO A 1 222 ? 6.411 59.480 -0.805 1.00 64.48 591 PRO A C 1
ATOM 2917 O O . PRO A 1 222 ? 6.332 58.621 -1.684 1.00 64.48 591 PRO A O 1
ATOM 2928 N N . ILE A 1 223 ? 5.458 59.667 0.109 1.00 61.47 592 ILE A N 1
ATOM 2929 C CA . ILE A 1 223 ? 4.182 58.970 -0.021 1.00 65.62 592 ILE A CA 1
ATOM 2930 C C . ILE A 1 223 ? 3.394 59.549 -1.187 1.00 67.96 592 ILE A C 1
ATOM 2931 O O . ILE A 1 223 ? 2.940 58.818 -2.075 1.00 66.74 592 ILE A O 1
ATOM 2947 N N . MET A 1 224 ? 3.237 60.872 -1.212 1.00 70.83 593 MET A N 1
ATOM 2948 C CA . MET A 1 224 ? 2.442 61.524 -2.240 1.00 69.95 593 MET A CA 1
ATOM 2949 C C . MET A 1 224 ? 2.948 62.936 -2.480 1.00 68.70 593 MET A C 1
ATOM 2950 O O . MET A 1 224 ? 3.362 63.626 -1.545 1.00 62.50 593 MET A O 1
ATOM 2964 N N . VAL A 1 225 ? 2.910 63.348 -3.743 1.00 58.64 594 VAL A N 1
ATOM 2965 C CA . VAL A 1 225 ? 3.181 64.720 -4.154 1.00 53.83 594 VAL A CA 1
ATOM 2966 C C . VAL A 1 225 ? 1.900 65.259 -4.774 1.00 55.73 594 VAL A C 1
ATOM 2967 O O . VAL A 1 225 ? 1.406 64.706 -5.765 1.00 55.51 594 VAL A O 1
ATOM 2980 N N . PHE A 1 226 ? 1.361 66.326 -4.192 1.00 51.38 595 PHE A N 1
ATOM 2981 C CA . PHE A 1 226 ? 0.082 66.879 -4.619 1.00 51.18 595 PHE A CA 1
ATOM 2982 C C . PHE A 1 226 ? 0.322 67.998 -5.626 1.00 50.07 595 PHE A C 1
ATOM 2983 O O . PHE A 1 226 ? 0.987 68.992 -5.311 1.00 48.14 595 PHE A O 1
ATOM 3000 N N . LYS A 1 227 ? -0.225 67.833 -6.829 1.00 51.47 596 LYS A N 1
ATOM 3001 C CA . LYS A 1 227 ? -0.016 68.752 -7.939 1.00 54.16 596 LYS A CA 1
ATOM 3002 C C . LYS A 1 227 ? -1.306 69.489 -8.275 1.00 50.95 596 LYS A C 1
ATOM 3003 O O . LYS A 1 227 ? -2.392 68.900 -8.273 1.00 51.83 596 LYS A O 1
ATOM 3022 N N . GLY A 1 228 ? -1.176 70.774 -8.590 1.00 50.68 597 GLY A N 1
ATOM 3023 C CA . GLY A 1 228 ? -2.315 71.583 -8.974 1.00 52.98 597 GLY A CA 1
ATOM 3024 C C . GLY A 1 228 ? -2.003 73.064 -8.921 1.00 53.45 597 GLY A C 1
ATOM 3025 O O . GLY A 1 228 ? -2.393 73.823 -9.814 1.00 54.24 597 GLY A O 1
ATOM 3029 N N . HIS A 1 229 ? -1.293 73.481 -7.877 1.00 45.23 598 HIS A N 1
ATOM 3030 C CA . HIS A 1 229 ? -0.948 74.886 -7.711 1.00 47.82 598 HIS A CA 1
ATOM 3031 C C . HIS A 1 229 ? -0.002 75.348 -8.812 1.00 47.89 598 HIS A C 1
ATOM 3032 O O . HIS A 1 229 ? 0.849 74.589 -9.284 1.00 49.60 598 HIS A O 1
ATOM 3046 N N . ARG A 1 230 ? -0.155 76.610 -9.215 1.00 47.00 599 ARG A N 1
ATOM 3047 C CA . ARG A 1 230 ? 0.691 77.216 -10.234 1.00 48.49 599 ARG A CA 1
ATOM 3048 C C . ARG A 1 230 ? 1.862 77.997 -9.653 1.00 47.16 599 ARG A C 1
ATOM 3049 O O . ARG A 1 230 ? 2.751 78.399 -10.410 1.00 45.93 599 ARG A O 1
ATOM 3070 N N . LYS A 1 231 ? 1.879 78.227 -8.341 1.00 44.96 600 LYS A N 1
ATOM 3071 C CA . LYS A 1 231 ? 2.938 78.983 -7.690 1.00 46.43 600 LYS A CA 1
ATOM 3072 C C . LYS A 1 231 ? 3.358 78.244 -6.426 1.00 46.07 600 LYS A C 1
ATOM 3073 O O . LYS A 1 231 ? 2.749 77.245 -6.032 1.00 42.05 600 LYS A O 1
ATOM 3092 N N . ALA A 1 232 ? 4.414 78.747 -5.788 1.00 41.99 601 ALA A N 1
ATOM 3093 C CA . ALA A 1 232 ? 4.931 78.124 -4.577 1.00 43.36 601 ALA A CA 1
ATOM 3094 C C . ALA A 1 232 ? 3.826 77.967 -3.540 1.00 41.05 601 ALA A C 1
ATOM 3095 O O . ALA A 1 232 ? 2.952 78.826 -3.406 1.00 40.39 601 ALA A O 1
ATOM 3102 N N . VAL A 1 233 ? 3.873 76.862 -2.802 1.00 40.29 602 VAL A N 1
ATOM 3103 C CA . VAL A 1 233 ? 2.873 76.567 -1.781 1.00 39.98 602 VAL A CA 1
ATOM 3104 C C . VAL A 1 233 ? 3.344 77.198 -0.475 1.00 40.40 602 VAL A C 1
ATOM 3105 O O . VAL A 1 233 ? 4.270 76.702 0.170 1.00 38.73 602 VAL A O 1
ATOM 3118 N N . SER A 1 234 ? 2.690 78.292 -0.082 1.00 36.81 603 SER A N 1
ATOM 3119 C CA . SER A 1 234 ? 3.139 79.068 1.067 1.00 36.08 603 SER A CA 1
ATOM 3120 C C . SER A 1 234 ? 2.675 78.471 2.390 1.00 35.67 603 SER A C 1
ATOM 3121 O O . SER A 1 234 ? 3.367 78.621 3.404 1.00 36.77 603 SER A O 1
ATOM 3129 N N . TYR A 1 235 ? 1.524 77.803 2.409 1.00 35.60 604 TYR A N 1
ATOM 3130 C CA . TYR A 1 235 ? 0.998 77.209 3.631 1.00 40.86 604 TYR A CA 1
ATOM 3131 C C . TYR A 1 235 ? 0.380 75.856 3.319 1.00 42.42 604 TYR A C 1
ATOM 3132 O O . TYR A 1 235 ? -0.132 75.625 2.221 1.00 40.19 604 TYR A O 1
ATOM 3150 N N . ALA A 1 236 ? 0.427 74.965 4.306 1.00 39.10 605 ALA A N 1
ATOM 3151 C CA . ALA A 1 236 ? -0.213 73.659 4.196 1.00 40.90 605 ALA A CA 1
ATOM 3152 C C . ALA A 1 236 ? -0.568 73.194 5.598 1.00 44.92 605 ALA A C 1
ATOM 3153 O O . ALA A 1 236 ? 0.326 72.979 6.421 1.00 42.41 605 ALA A O 1
ATOM 3160 N N . LYS A 1 237 ? -1.864 73.051 5.868 1.00 41.54 606 LYS A N 1
ATOM 3161 C CA . LYS A 1 237 ? -2.355 72.629 7.170 1.00 44.76 606 LYS A CA 1
ATOM 3162 C C . LYS A 1 237 ? -3.159 71.346 7.024 1.00 45.87 606 LYS A C 1
ATOM 3163 O O . LYS A 1 237 ? -3.643 71.008 5.939 1.00 43.72 606 LYS A O 1
ATOM 3182 N N . PHE A 1 238 ? -3.300 70.634 8.137 1.00 48.95 607 PHE A N 1
ATOM 3183 C CA . PHE A 1 238 ? -4.119 69.430 8.203 1.00 50.87 607 PHE A CA 1
ATOM 3184 C C . PHE A 1 238 ? -5.501 69.814 8.715 1.00 55.67 607 PHE A C 1
ATOM 3185 O O . PHE A 1 238 ? -5.659 70.171 9.888 1.00 47.51 607 PHE A O 1
ATOM 3202 N N . VAL A 1 239 ? -6.503 69.745 7.836 1.00 48.76 608 VAL A N 1
ATOM 3203 C CA . VAL A 1 239 ? -7.881 69.876 8.294 1.00 50.90 608 VAL A CA 1
ATOM 3204 C C . VAL A 1 239 ? -8.233 68.694 9.184 1.00 61.47 608 VAL A C 1
ATOM 3205 O O . VAL A 1 239 ? -9.048 68.815 10.107 1.00 62.99 608 VAL A O 1
ATOM 3218 N N . SER A 1 240 ? -7.623 67.545 8.925 1.00 62.21 609 SER A N 1
ATOM 3219 C CA . SER A 1 240 ? -7.790 66.337 9.721 1.00 66.02 609 SER A CA 1
ATOM 3220 C C . SER A 1 240 ? -6.669 65.390 9.318 1.00 66.58 609 SER A C 1
ATOM 3221 O O . SER A 1 240 ? -5.808 65.731 8.500 1.00 65.66 609 SER A O 1
ATOM 3229 N N . GLY A 1 241 ? -6.685 64.191 9.891 1.00 62.88 610 GLY A N 1
ATOM 3230 C CA . GLY A 1 241 ? -5.772 63.164 9.429 1.00 62.82 610 GLY A CA 1
ATOM 3231 C C . GLY A 1 241 ? -6.029 62.703 8.010 1.00 66.46 610 GLY A C 1
ATOM 3232 O O . GLY A 1 241 ? -5.166 62.035 7.429 1.00 67.35 610 GLY A O 1
ATOM 3236 N N . GLU A 1 242 ? -7.183 63.053 7.439 1.00 61.40 611 GLU A N 1
ATOM 3237 C CA . GLU A 1 242 ? -7.571 62.609 6.110 1.00 69.25 611 GLU A CA 1
ATOM 3238 C C . GLU A 1 242 ? -7.566 63.716 5.066 1.00 63.39 611 GLU A C 1
ATOM 3239 O O . GLU A 1 242 ? -7.706 63.415 3.875 1.00 65.72 611 GLU A O 1
ATOM 3251 N N . GLU A 1 243 ? -7.412 64.977 5.464 1.00 61.95 612 GLU A N 1
ATOM 3252 C CA . GLU A 1 243 ? -7.536 66.080 4.524 1.00 63.68 612 GLU A CA 1
ATOM 3253 C C . GLU A 1 243 ? -6.498 67.154 4.815 1.00 59.63 612 GLU A C 1
ATOM 3254 O O . GLU A 1 243 ? -6.282 67.529 5.971 1.00 53.52 612 GLU A O 1
ATOM 3266 N N . ILE A 1 244 ? -5.865 67.642 3.751 1.00 54.82 613 ILE A N 1
ATOM 3267 C CA . ILE A 1 244 ? -4.902 68.734 3.815 1.00 48.21 613 ILE A CA 1
ATOM 3268 C C . ILE A 1 244 ? -5.468 69.911 3.036 1.00 47.42 613 ILE A C 1
ATOM 3269 O O . ILE A 1 244 ? -6.104 69.727 1.992 1.00 50.94 613 ILE A O 1
ATOM 3285 N N . VAL A 1 245 ? -5.234 71.117 3.544 1.00 45.37 614 VAL A N 1
ATOM 3286 C CA . VAL A 1 245 ? -5.576 72.350 2.845 1.00 47.01 614 VAL A CA 1
ATOM 3287 C C . VAL A 1 245 ? -4.293 73.140 2.637 1.00 42.44 614 VAL A C 1
ATOM 3288 O O . VAL A 1 245 ? -3.527 73.349 3.585 1.00 41.17 614 VAL A O 1
ATOM 3301 N N . SER A 1 246 ? -4.056 73.570 1.401 1.00 41.84 615 SER A N 1
ATOM 3302 C CA . SER A 1 246 ? -2.851 74.303 1.056 1.00 40.22 615 SER A CA 1
ATOM 3303 C C . SER A 1 246 ? -3.213 75.655 0.456 1.00 39.48 615 SER A C 1
ATOM 3304 O O . SER A 1 246 ? -4.321 75.864 -0.045 1.00 41.05 615 SER A O 1
ATOM 3312 N N . ALA A 1 247 ? -2.260 76.580 0.528 1.00 42.63 616 ALA A N 1
ATOM 3313 C CA . ALA A 1 247 ? -2.413 77.914 -0.033 1.00 38.89 616 ALA A CA 1
ATOM 3314 C C . ALA A 1 247 ? -1.198 78.247 -0.881 1.00 36.80 616 ALA A C 1
ATOM 3315 O O . ALA A 1 247 ? -0.067 77.909 -0.522 1.00 40.72 616 ALA A O 1
ATOM 3322 N N . SER A 1 248 ? -1.437 78.913 -2.008 1.00 41.51 617 SER A N 1
ATOM 3323 C CA . SER A 1 248 ? -0.363 79.404 -2.855 1.00 42.68 617 SER A CA 1
ATOM 3324 C C . SER A 1 248 ? -0.755 80.771 -3.390 1.00 44.02 617 SER A C 1
ATOM 3325 O O . SER A 1 248 ? -1.927 81.156 -3.378 1.00 37.75 617 SER A O 1
ATOM 3333 N N . THR A 1 249 ? 0.247 81.501 -3.874 1.00 44.34 618 THR A N 1
ATOM 3334 C CA . THR A 1 249 ? 0.040 82.862 -4.351 1.00 50.31 618 THR A CA 1
ATOM 3335 C C . THR A 1 249 ? -0.585 82.892 -5.741 1.00 52.41 618 THR A C 1
ATOM 3336 O O . THR A 1 249 ? -0.266 83.768 -6.549 1.00 51.23 618 THR A O 1
ATOM 3347 N N . ASP A 1 250 ? -1.469 81.938 -6.036 1.00 49.06 619 ASP A N 1
ATOM 3348 C CA . ASP A 1 250 ? -2.315 82.001 -7.220 1.00 59.85 619 ASP A CA 1
ATOM 3349 C C . ASP A 1 250 ? -3.748 82.391 -6.873 1.00 58.46 619 ASP A C 1
ATOM 3350 O O . ASP A 1 250 ? -4.662 82.150 -7.670 1.00 51.74 619 ASP A O 1
ATOM 3359 N N . SER A 1 251 ? -3.958 82.993 -5.700 1.00 49.23 620 SER A N 1
ATOM 3360 C CA . SER A 1 251 ? -5.299 83.310 -5.208 1.00 49.40 620 SER A CA 1
ATOM 3361 C C . SER A 1 251 ? -6.157 82.052 -5.115 1.00 44.90 620 SER A C 1
ATOM 3362 O O . SER A 1 251 ? -7.341 82.059 -5.457 1.00 50.62 620 SER A O 1
ATOM 3370 N N . GLN A 1 252 ? -5.559 80.963 -4.637 1.00 47.53 621 GLN A N 1
ATOM 3371 C CA . GLN A 1 252 ? -6.241 79.679 -4.588 1.00 50.83 621 GLN A CA 1
ATOM 3372 C C . GLN A 1 252 ? -5.878 78.935 -3.312 1.00 45.93 621 GLN A C 1
ATOM 3373 O O . GLN A 1 252 ? -4.697 78.814 -2.972 1.00 39.90 621 GLN A O 1
ATOM 3387 N N . LEU A 1 253 ? -6.899 78.461 -2.604 1.00 51.76 622 LEU A N 1
ATOM 3388 C CA . LEU A 1 253 ? -6.746 77.415 -1.606 1.00 51.43 622 LEU A CA 1
ATOM 3389 C C . LEU A 1 253 ? -7.228 76.108 -2.217 1.00 51.75 622 LEU A C 1
ATOM 3390 O O . LEU A 1 253 ? -8.193 76.097 -2.986 1.00 54.15 622 LEU A O 1
ATOM 3406 N N . LYS A 1 254 ? -6.557 75.012 -1.877 1.00 45.48 623 LYS A N 1
ATOM 3407 C CA . LYS A 1 254 ? -6.910 73.699 -2.399 1.00 45.46 623 LYS A CA 1
ATOM 3408 C C . LYS A 1 254 ? -7.058 72.718 -1.249 1.00 47.88 623 LYS A C 1
ATOM 3409 O O . LYS A 1 254 ? -6.216 72.680 -0.345 1.00 46.45 623 LYS A O 1
ATOM 3428 N N . LEU A 1 255 ? -8.131 71.935 -1.285 1.00 50.94 624 LEU A N 1
ATOM 3429 C CA . LEU A 1 255 ? -8.381 70.887 -0.307 1.00 49.76 624 LEU A CA 1
ATOM 3430 C C . LEU A 1 255 ? -7.999 69.546 -0.918 1.00 52.37 624 LEU A C 1
ATOM 3431 O O . LEU A 1 255 ? -8.445 69.212 -2.021 1.00 52.51 624 LEU A O 1
ATOM 3447 N N . TRP A 1 256 ? -7.163 68.792 -0.211 1.00 51.23 625 TRP A N 1
ATOM 3448 C CA . TRP A 1 256 ? -6.669 67.510 -0.688 1.00 52.80 625 TRP A CA 1
ATOM 3449 C C . TRP A 1 256 ? -7.086 66.397 0.261 1.00 56.29 625 TRP A C 1
ATOM 3450 O O . TRP A 1 256 ? -7.321 66.618 1.453 1.00 54.48 625 TRP A O 1
ATOM 3471 N N . ASN A 1 257 ? -7.161 65.189 -0.287 1.00 57.15 626 ASN A N 1
ATOM 3472 C CA . ASN A 1 257 ? -7.299 63.972 0.498 1.00 59.38 626 ASN A CA 1
ATOM 3473 C C . ASN A 1 257 ? -5.980 63.214 0.446 1.00 61.32 626 ASN A C 1
ATOM 3474 O O . ASN A 1 257 ? -5.365 63.099 -0.618 1.00 59.42 626 ASN A O 1
ATOM 3485 N N . VAL A 1 258 ? -5.552 62.699 1.602 1.00 59.75 627 VAL A N 1
ATOM 3486 C CA . VAL A 1 258 ? -4.236 62.071 1.722 1.00 65.23 627 VAL A CA 1
ATOM 3487 C C . VAL A 1 258 ? -3.996 61.091 0.587 1.00 69.66 627 VAL A C 1
ATOM 3488 O O . VAL A 1 258 ? -2.855 60.908 0.144 1.00 63.53 627 VAL A O 1
ATOM 3501 N N . GLY A 1 259 ? -5.055 60.449 0.095 1.00 82.14 628 GLY A N 1
ATOM 3502 C CA . GLY A 1 259 ? -4.912 59.385 -0.880 1.00 88.72 628 GLY A CA 1
ATOM 3503 C C . GLY A 1 259 ? -5.065 59.792 -2.331 1.00 89.60 628 GLY A C 1
ATOM 3504 O O . GLY A 1 259 ? -4.593 59.073 -3.217 1.00 91.88 628 GLY A O 1
ATOM 3508 N N . LYS A 1 260 ? -5.727 60.951 -2.608 1.00 83.56 629 LYS A N 1
ATOM 3509 C CA . LYS A 1 260 ? -5.858 61.337 -4.011 1.00 79.65 629 LYS A CA 1
ATOM 3510 C C . LYS A 1 260 ? -4.757 62.325 -4.400 1.00 75.02 629 LYS A C 1
ATOM 3511 O O . LYS A 1 260 ? -4.473 63.265 -3.650 1.00 67.19 629 LYS A O 1
ATOM 3530 N N . PRO A 1 261 ? -4.118 62.157 -5.563 1.00 77.57 630 PRO A N 1
ATOM 3531 C CA . PRO A 1 261 ? -3.040 63.079 -5.952 1.00 73.34 630 PRO A CA 1
ATOM 3532 C C . PRO A 1 261 ? -3.520 64.392 -6.551 1.00 64.41 630 PRO A C 1
ATOM 3533 O O . PRO A 1 261 ? -2.685 65.273 -6.804 1.00 58.56 630 PRO A O 1
ATOM 3544 N N . TYR A 1 262 ? -4.818 64.549 -6.794 1.00 59.61 631 TYR A N 1
ATOM 3545 C CA . TYR A 1 262 ? -5.373 65.776 -7.346 1.00 60.63 631 TYR A CA 1
ATOM 3546 C C . TYR A 1 262 ? -6.455 66.300 -6.411 1.00 59.05 631 TYR A C 1
ATOM 3547 O O . TYR A 1 262 ? -7.179 65.526 -5.779 1.00 58.81 631 TYR A O 1
ATOM 3565 N N . CYS A 1 263 ? -6.550 67.624 -6.321 1.00 55.00 632 CYS A N 1
ATOM 3566 C CA . CYS A 1 263 ? -7.285 68.244 -5.228 1.00 54.74 632 CYS A CA 1
ATOM 3567 C C . CYS A 1 263 ? -8.776 67.940 -5.317 1.00 59.62 632 CYS A C 1
ATOM 3568 O O . CYS A 1 263 ? -9.327 67.696 -6.393 1.00 58.13 632 CYS A O 1
ATOM 3576 N N . LEU A 1 264 ? -9.427 67.954 -4.152 1.00 60.84 633 LEU A N 1
ATOM 3577 C CA . LEU A 1 264 ? -10.863 67.725 -4.057 1.00 64.46 633 LEU A CA 1
ATOM 3578 C C . LEU A 1 264 ? -11.679 68.963 -4.390 1.00 63.54 633 LEU A C 1
ATOM 3579 O O . LEU A 1 264 ? -12.847 68.835 -4.772 1.00 65.70 633 LEU A O 1
ATOM 3595 N N . ARG A 1 265 ? -11.098 70.149 -4.250 1.00 58.48 634 ARG A N 1
ATOM 3596 C CA . ARG A 1 265 ? -11.861 71.385 -4.337 1.00 59.86 634 ARG A CA 1
ATOM 3597 C C . ARG A 1 265 ? -10.885 72.550 -4.290 1.00 54.92 634 ARG A C 1
ATOM 3598 O O . ARG A 1 265 ? -9.776 72.432 -3.760 1.00 51.42 634 ARG A O 1
ATOM 3619 N N . SER A 1 266 ? -11.309 73.673 -4.864 1.00 51.16 635 SER A N 1
ATOM 3620 C CA . SER A 1 266 ? -10.548 74.911 -4.828 1.00 51.30 635 SER A CA 1
ATOM 3621 C C . SER A 1 266 ? -11.437 76.021 -4.292 1.00 51.28 635 SER A C 1
ATOM 3622 O O . SER A 1 266 ? -12.601 76.141 -4.688 1.00 50.76 635 SER A O 1
ATOM 3630 N N . PHE A 1 267 ? -10.888 76.826 -3.390 1.00 48.87 636 PHE A N 1
ATOM 3631 C CA . PHE A 1 267 ? -11.625 77.917 -2.771 1.00 53.30 636 PHE A CA 1
ATOM 3632 C C . PHE A 1 267 ? -11.189 79.243 -3.377 1.00 53.86 636 PHE A C 1
ATOM 3633 O O . PHE A 1 267 ? -9.994 79.494 -3.561 1.00 56.04 636 PHE A O 1
ATOM 3650 N N . LYS A 1 268 ? -12.169 80.084 -3.691 1.00 56.39 637 LYS A N 1
ATOM 3651 C CA . LYS A 1 268 ? -11.921 81.357 -4.347 1.00 59.46 637 LYS A CA 1
ATOM 3652 C C . LYS A 1 268 ? -12.770 82.432 -3.687 1.00 55.01 637 LYS A C 1
ATOM 3653 O O . LYS A 1 268 ? -13.841 82.154 -3.142 1.00 56.43 637 LYS A O 1
ATOM 3672 N N . GLY A 1 269 ? -12.276 83.663 -3.745 1.00 51.64 638 GLY A N 1
ATOM 3673 C CA . GLY A 1 269 ? -12.952 84.792 -3.141 1.00 55.08 638 GLY A CA 1
ATOM 3674 C C . GLY A 1 269 ? -11.952 85.800 -2.623 1.00 52.13 638 GLY A C 1
ATOM 3675 O O . GLY A 1 269 ? -12.130 87.012 -2.776 1.00 51.99 638 GLY A O 1
ATOM 3679 N N . HIS A 1 270 ? -10.884 85.298 -2.012 1.00 48.04 639 HIS A N 1
ATOM 3680 C CA . HIS A 1 270 ? -9.817 86.141 -1.506 1.00 46.17 639 HIS A CA 1
ATOM 3681 C C . HIS A 1 270 ? -8.826 86.473 -2.618 1.00 45.53 639 HIS A C 1
ATOM 3682 O O . HIS A 1 270 ? -8.789 85.830 -3.670 1.00 42.72 639 HIS A O 1
ATOM 3696 N N . ILE A 1 271 ? -8.013 87.496 -2.366 1.00 44.04 640 ILE A N 1
ATOM 3697 C CA . ILE A 1 271 ? -6.976 87.938 -3.291 1.00 44.49 640 ILE A CA 1
ATOM 3698 C C . ILE A 1 271 ? -5.629 87.586 -2.679 1.00 42.52 640 ILE A C 1
ATOM 3699 O O . ILE A 1 271 ? -5.279 88.089 -1.603 1.00 44.44 640 ILE A O 1
ATOM 3715 N N . ASN A 1 272 ? -4.871 86.725 -3.360 1.00 39.33 641 ASN A N 1
ATOM 3716 C CA . ASN A 1 272 ? -3.537 86.341 -2.890 1.00 40.67 641 ASN A CA 1
ATOM 3717 C C . ASN A 1 272 ? -2.669 86.069 -4.121 1.00 40.13 641 ASN A C 1
ATOM 3718 O O . ASN A 1 272 ? -2.576 84.935 -4.595 1.00 39.56 641 ASN A O 1
ATOM 3729 N N . GLU A 1 273 ? -2.037 87.128 -4.627 1.00 46.71 642 GLU A N 1
ATOM 3730 C CA . GLU A 1 273 ? -1.141 87.028 -5.769 1.00 51.37 642 GLU A CA 1
ATOM 3731 C C . GLU A 1 273 ? 0.303 87.374 -5.438 1.00 50.78 642 GLU A C 1
ATOM 3732 O O . GLU A 1 273 ? 1.173 87.192 -6.296 1.00 47.90 642 GLU A O 1
ATOM 3744 N N . LYS A 1 274 ? 0.586 87.853 -4.225 1.00 52.30 643 LYS A N 1
ATOM 3745 C CA . LYS A 1 274 ? 1.913 88.371 -3.912 1.00 55.68 643 LYS A CA 1
ATOM 3746 C C . LYS A 1 274 ? 2.419 87.916 -2.547 1.00 51.88 643 LYS A C 1
ATOM 3747 O O . LYS A 1 274 ? 3.536 87.401 -2.437 1.00 49.21 643 LYS A O 1
ATOM 3766 N N . ASN A 1 275 ? 1.611 88.095 -1.507 1.00 46.93 644 ASN A N 1
ATOM 3767 C CA . ASN A 1 275 ? 2.078 88.002 -0.132 1.00 44.49 644 ASN A CA 1
ATOM 3768 C C . ASN A 1 275 ? 1.624 86.708 0.530 1.00 42.05 644 ASN A C 1
ATOM 3769 O O . ASN A 1 275 ? 0.693 86.036 0.079 1.00 44.46 644 ASN A O 1
ATOM 3780 N N . PHE A 1 276 ? 2.309 86.368 1.620 1.00 45.78 645 PHE A N 1
ATOM 3781 C CA . PHE A 1 276 ? 1.891 85.278 2.494 1.00 50.39 645 PHE A CA 1
ATOM 3782 C C . PHE A 1 276 ? 0.784 85.803 3.400 1.00 47.77 645 PHE A C 1
ATOM 3783 O O . PHE A 1 276 ? 1.028 86.654 4.261 1.00 47.77 645 PHE A O 1
ATOM 3800 N N . VAL A 1 277 ? -0.436 85.298 3.209 1.00 41.24 646 VAL A N 1
ATOM 3801 C CA . VAL A 1 277 ? -1.612 85.863 3.860 1.00 41.10 646 VAL A CA 1
ATOM 3802 C C . VAL A 1 277 ? -2.097 85.026 5.034 1.00 41.01 646 VAL A C 1
ATOM 3803 O O . VAL A 1 277 ? -3.146 85.338 5.613 1.00 40.69 646 VAL A O 1
ATOM 3816 N N . GLY A 1 278 ? -1.370 83.978 5.407 1.00 45.01 647 GLY A N 1
ATOM 3817 C CA . GLY A 1 278 ? -1.752 83.167 6.547 1.00 42.02 647 GLY A CA 1
ATOM 3818 C C . GLY A 1 278 ? -2.867 82.190 6.240 1.00 42.01 647 GLY A C 1
ATOM 3819 O O . GLY A 1 278 ? -3.729 82.455 5.397 1.00 42.16 647 GLY A O 1
ATOM 3823 N N . LEU A 1 279 ? -2.858 81.051 6.926 1.00 33.42 648 LEU A N 1
ATOM 3824 C CA . LEU A 1 279 ? -3.849 80.008 6.715 1.00 35.59 648 LEU A CA 1
ATOM 3825 C C . LEU A 1 279 ? -4.085 79.295 8.036 1.00 36.37 648 LEU A C 1
ATOM 3826 O O . LEU A 1 279 ? -3.133 78.998 8.763 1.00 38.59 648 LEU A O 1
ATOM 3842 N N . ALA A 1 280 ? -5.352 79.026 8.342 1.00 37.26 649 ALA A N 1
ATOM 3843 C CA . ALA A 1 280 ? -5.707 78.363 9.587 1.00 46.47 649 ALA A CA 1
ATOM 3844 C C . ALA A 1 280 ? -6.976 77.553 9.376 1.00 46.09 649 ALA A C 1
ATOM 3845 O O . ALA A 1 280 ? -7.892 77.991 8.674 1.00 49.55 649 ALA A O 1
ATOM 3852 N N . SER A 1 281 ? -7.019 76.372 9.986 1.00 45.07 650 SER A N 1
ATOM 3853 C CA . SER A 1 281 ? -8.153 75.466 9.872 1.00 48.39 650 SER A CA 1
ATOM 3854 C C . SER A 1 281 ? -8.539 74.964 11.254 1.00 50.57 650 SER A C 1
ATOM 3855 O O . SER A 1 281 ? -7.671 74.568 12.039 1.00 46.09 650 SER A O 1
ATOM 3863 N N . ASN A 1 282 ? -9.838 74.984 11.547 1.00 49.00 651 ASN A N 1
ATO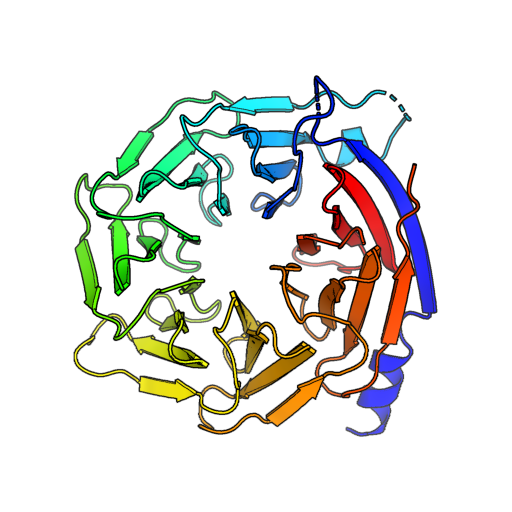M 3864 C CA . ASN A 1 282 ? -10.385 74.406 12.771 1.00 58.88 651 ASN A CA 1
ATOM 3865 C C . ASN A 1 282 ? -11.580 73.545 12.387 1.00 69.15 651 ASN A C 1
ATOM 3866 O O . ASN A 1 282 ? -12.638 74.071 12.026 1.00 65.48 651 ASN A O 1
ATOM 3870 N N . GLY A 1 283 ? -11.409 72.227 12.456 1.00 86.30 652 GLY A N 1
ATOM 3871 C CA . GLY A 1 283 ? -12.483 71.303 12.151 1.00 90.41 652 GLY A CA 1
ATOM 3872 C C . GLY A 1 283 ? -12.915 71.338 10.699 1.00 88.15 652 GLY A C 1
ATOM 3873 O O . GLY A 1 283 ? -12.220 70.812 9.825 1.00 87.78 652 GLY A O 1
ATOM 3877 N N . ASP A 1 284 ? -14.064 71.956 10.431 1.00 77.71 653 ASP A N 1
ATOM 3878 C CA . ASP A 1 284 ? -14.627 72.020 9.089 1.00 71.31 653 ASP A CA 1
ATOM 3879 C C . ASP A 1 284 ? -14.454 73.380 8.426 1.00 61.49 653 ASP A C 1
ATOM 3880 O O . ASP A 1 284 ? -14.868 73.545 7.274 1.00 59.96 653 ASP A O 1
ATOM 3889 N N . TYR A 1 285 ? -13.860 74.352 9.112 1.00 55.32 654 TYR A N 1
ATOM 3890 C CA . TYR A 1 285 ? -13.783 75.719 8.618 1.00 55.36 654 TYR A CA 1
ATOM 3891 C C . TYR A 1 285 ? -12.339 76.109 8.337 1.00 55.81 654 TYR A C 1
ATOM 3892 O O . TYR A 1 285 ? -11.417 75.695 9.049 1.00 51.16 654 TYR A O 1
ATOM 3910 N N . ILE A 1 286 ? -12.157 76.914 7.293 1.00 49.99 655 ILE A N 1
ATOM 3911 C CA . ILE A 1 286 ? -10.846 77.356 6.836 1.00 48.97 655 ILE A CA 1
ATOM 3912 C C . ILE A 1 286 ? -10.846 78.876 6.789 1.00 48.82 655 ILE A C 1
ATOM 3913 O O . ILE A 1 286 ? -11.812 79.491 6.322 1.00 50.77 655 ILE A O 1
ATOM 3929 N N . ALA A 1 287 ? -9.764 79.481 7.270 1.00 45.51 656 ALA A N 1
ATOM 3930 C CA . ALA A 1 287 ? -9.609 80.928 7.259 1.00 44.75 656 ALA A CA 1
ATOM 3931 C C . ALA A 1 287 ? -8.272 81.289 6.631 1.00 42.99 656 ALA A C 1
ATOM 3932 O O . ALA A 1 287 ? -7.260 80.631 6.887 1.00 42.03 656 ALA A O 1
ATOM 3939 N N . CYS A 1 288 ? -8.274 82.333 5.805 1.00 42.75 657 CYS A N 1
ATOM 3940 C CA . CYS A 1 288 ? -7.046 82.823 5.200 1.00 39.12 657 CYS A CA 1
ATOM 3941 C C . CYS A 1 288 ? -7.161 84.324 4.980 1.00 38.24 657 CYS A C 1
ATOM 3942 O O . CYS A 1 288 ? -8.261 84.865 4.838 1.00 40.82 657 CYS A O 1
ATOM 3950 N N . GLY A 1 289 ? -6.010 84.990 4.952 1.00 38.29 658 GLY A N 1
ATOM 3951 C CA . GLY A 1 289 ? -5.967 86.413 4.709 1.00 42.10 658 GLY A CA 1
ATOM 3952 C C . GLY A 1 289 ? -6.216 86.752 3.251 1.00 38.93 658 GLY A C 1
ATOM 3953 O O . GLY A 1 289 ? -6.439 85.891 2.401 1.00 38.18 658 GLY A O 1
ATOM 3957 N N . SER A 1 290 ? -6.171 88.049 2.964 1.00 41.85 659 SER A N 1
ATOM 3958 C CA . SER A 1 290 ? -6.419 88.536 1.616 1.00 38.88 659 SER A CA 1
ATOM 3959 C C . SER A 1 290 ? -5.712 89.869 1.434 1.00 41.15 659 SER A C 1
ATOM 3960 O O . SER A 1 290 ? -5.523 90.625 2.391 1.00 36.19 659 SER A O 1
ATOM 3968 N N . GLU A 1 291 ? -5.329 90.152 0.191 1.00 39.92 660 GLU A N 1
ATOM 3969 C CA . GLU A 1 291 ? -4.608 91.376 -0.128 1.00 38.26 660 GLU A CA 1
ATOM 3970 C C . GLU A 1 291 ? -5.526 92.583 -0.280 1.00 39.62 660 GLU A C 1
ATOM 3971 O O . GLU A 1 291 ? -5.068 93.641 -0.726 1.00 44.55 660 GLU A O 1
ATOM 3983 N N . ASN A 1 292 ? -6.804 92.450 0.077 1.00 40.77 661 ASN A N 1
ATOM 3984 C CA . ASN A 1 292 ? -7.684 93.592 0.290 1.00 40.07 661 ASN A CA 1
ATOM 3985 C C . ASN A 1 292 ? -7.874 93.881 1.776 1.00 43.24 661 ASN A C 1
ATOM 3986 O O . ASN A 1 292 ? -8.944 94.339 2.193 1.00 43.70 661 ASN A O 1
ATOM 3997 N N . ASN A 1 293 ? -6.851 93.602 2.584 1.00 46.12 662 ASN A N 1
ATOM 3998 C CA . ASN A 1 293 ? -6.855 93.916 4.011 1.00 46.48 662 ASN A CA 1
ATOM 3999 C C . ASN A 1 293 ? -8.080 93.319 4.702 1.00 48.45 662 ASN A C 1
ATOM 4000 O O . ASN A 1 293 ? -8.760 93.973 5.496 1.00 51.69 662 ASN A O 1
ATOM 4011 N N . SER A 1 294 ? -8.358 92.053 4.397 1.00 45.21 663 SER A N 1
ATOM 4012 C CA . SER A 1 294 ? -9.529 91.378 4.934 1.00 45.29 663 SER A CA 1
ATOM 4013 C C . SER A 1 294 ? -9.201 89.921 5.227 1.00 45.35 663 SER A C 1
ATOM 4014 O O . SER A 1 294 ? -8.234 89.357 4.707 1.00 39.84 663 SER A O 1
ATOM 4022 N N . LEU A 1 295 ? -10.028 89.322 6.078 1.00 41.08 664 LEU A N 1
ATOM 4023 C CA . LEU A 1 295 ? -9.967 87.902 6.385 1.00 41.72 664 LEU A CA 1
ATOM 4024 C C . LEU A 1 295 ? -11.156 87.202 5.743 1.00 43.34 664 LEU A C 1
ATOM 4025 O O . LEU A 1 295 ? -12.276 87.724 5.758 1.00 47.83 664 LEU A O 1
ATOM 4041 N N . TYR A 1 296 ? -10.912 86.022 5.183 1.00 41.37 665 TYR A N 1
ATOM 4042 C CA . TYR A 1 296 ? -11.943 85.238 4.519 1.00 43.63 665 TYR A CA 1
ATOM 4043 C C . TYR A 1 296 ? -12.112 83.901 5.224 1.00 43.25 665 TYR A C 1
ATOM 4044 O O . TYR A 1 296 ? -11.128 83.249 5.583 1.00 42.05 665 TYR A O 1
ATOM 4062 N N . LEU A 1 297 ? -13.367 83.501 5.414 1.00 45.24 666 LEU A N 1
ATOM 4063 C CA . LEU A 1 297 ? -13.711 82.246 6.066 1.00 51.48 666 LEU A CA 1
ATOM 4064 C C . LEU A 1 297 ? -14.428 81.350 5.067 1.00 52.15 666 LEU A C 1
ATOM 4065 O O . LEU A 1 297 ? -15.320 81.810 4.346 1.00 51.58 666 LEU A O 1
ATOM 4081 N N . TYR A 1 298 ? -14.036 80.079 5.026 1.00 48.67 667 TYR A N 1
ATOM 4082 C CA . TYR A 1 298 ? -14.653 79.097 4.148 1.00 49.08 667 TYR A CA 1
ATOM 4083 C C . TYR A 1 298 ? -15.113 77.893 4.955 1.00 53.33 667 TYR A C 1
ATOM 4084 O O . TYR A 1 298 ? -14.573 77.594 6.025 1.00 51.84 667 TYR A O 1
ATOM 4102 N N . TYR A 1 299 ? -16.120 77.207 4.426 1.00 52.09 668 TYR A N 1
ATOM 4103 C CA . TYR A 1 299 ? -16.479 75.866 4.863 1.00 54.24 668 TYR A CA 1
ATOM 4104 C C . TYR A 1 299 ? -15.851 74.876 3.891 1.00 53.18 668 TYR A C 1
ATOM 4105 O O . TYR A 1 299 ? -16.046 74.985 2.676 1.00 53.24 668 TYR A O 1
ATOM 4123 N N . LYS A 1 300 ? -15.084 73.923 4.425 1.00 52.78 669 LYS A N 1
ATOM 4124 C CA . LYS A 1 300 ? -14.219 73.102 3.584 1.00 54.93 669 LYS A CA 1
ATOM 4125 C C . LYS A 1 300 ? -14.984 72.285 2.551 1.00 56.72 669 LYS A C 1
ATOM 4126 O O . LYS A 1 300 ? -14.362 71.774 1.613 1.00 56.66 669 LYS A O 1
ATOM 4145 N N . GLY A 1 301 ? -16.298 72.146 2.691 1.00 56.18 670 GLY A N 1
ATOM 4146 C CA . GLY A 1 301 ? -17.109 71.425 1.734 1.00 58.25 670 GLY A CA 1
ATOM 4147 C C . GLY A 1 301 ? -17.764 72.279 0.670 1.00 58.55 670 GLY A C 1
ATOM 4148 O O . GLY A 1 301 ? -18.589 71.762 -0.093 1.00 60.61 670 GLY A O 1
ATOM 4152 N N . LEU A 1 302 ? -17.435 73.567 0.591 1.00 56.77 671 LEU A N 1
ATOM 4153 C CA . LEU A 1 302 ? -18.032 74.445 -0.405 1.00 60.09 671 LEU A CA 1
ATOM 4154 C C . LEU A 1 302 ? -17.009 75.495 -0.810 1.00 59.04 671 LEU A C 1
ATOM 4155 O O . LEU A 1 302 ? -16.306 76.047 0.041 1.00 55.16 671 LEU A O 1
ATOM 4171 N N . SER A 1 303 ? -16.936 75.768 -2.116 1.00 59.33 672 SER A N 1
ATOM 4172 C CA . SER A 1 303 ? -15.891 76.635 -2.651 1.00 56.88 672 SER A CA 1
ATOM 4173 C C . SER A 1 303 ? -16.134 78.111 -2.364 1.00 55.59 672 SER A C 1
ATOM 4174 O O . SER A 1 303 ? -15.185 78.900 -2.412 1.00 55.66 672 SER A O 1
ATOM 4182 N N . LYS A 1 304 ? -17.368 78.506 -2.068 1.00 57.40 673 LYS A N 1
ATOM 4183 C CA . LYS A 1 304 ? -17.707 79.917 -1.969 1.00 56.83 673 LYS A CA 1
ATOM 4184 C C . LYS A 1 304 ? -17.411 80.466 -0.580 1.00 58.04 673 LYS A C 1
ATOM 4185 O O . LYS A 1 304 ? -17.463 79.748 0.423 1.00 57.05 673 LYS A O 1
ATOM 4204 N N . THR A 1 305 ? -17.095 81.759 -0.537 1.00 51.97 674 THR A N 1
ATOM 4205 C CA . THR A 1 305 ? -16.801 82.427 0.723 1.00 56.29 674 THR A CA 1
ATOM 4206 C C . THR A 1 305 ? -17.999 82.352 1.659 1.00 58.71 674 THR A C 1
ATOM 4207 O O . THR A 1 305 ? -19.139 82.595 1.252 1.00 54.71 674 THR A O 1
ATOM 4218 N N . LEU A 1 306 ? -17.733 82.018 2.922 1.00 52.87 675 LEU A N 1
ATOM 4219 C CA . LEU A 1 306 ? -18.783 82.016 3.934 1.00 57.87 675 LEU A CA 1
ATOM 4220 C C . LEU A 1 306 ? -19.043 83.427 4.449 1.00 54.69 675 LEU A C 1
ATOM 4221 O O . LEU A 1 306 ? -20.184 83.902 4.428 1.00 60.66 675 LEU A O 1
ATOM 4237 N N . LEU A 1 307 ? -18.001 84.107 4.918 1.00 52.75 676 LEU A N 1
ATOM 4238 C CA . LEU A 1 307 ? -18.123 85.492 5.354 1.00 52.92 676 LEU A CA 1
ATOM 4239 C C . LEU A 1 307 ? -16.753 86.148 5.269 1.00 50.44 676 LEU A C 1
ATOM 4240 O O . LEU A 1 307 ? -15.738 85.488 5.036 1.00 48.69 676 LEU A O 1
ATOM 4256 N N . THR A 1 308 ? -16.739 87.463 5.470 1.00 50.50 677 THR A N 1
ATOM 4257 C CA . THR A 1 308 ? -15.523 88.253 5.367 1.00 51.80 677 THR A CA 1
ATOM 4258 C C . THR A 1 308 ? -15.466 89.249 6.517 1.00 53.68 677 THR A C 1
ATOM 4259 O O . THR A 1 308 ? -16.496 89.730 6.996 1.00 55.46 677 THR A O 1
ATOM 4270 N N . PHE A 1 309 ? -14.247 89.547 6.961 1.00 52.36 678 PHE A N 1
ATOM 4271 C CA . PHE A 1 309 ? -14.002 90.612 7.924 1.00 53.23 678 PHE A CA 1
ATOM 4272 C C . PHE A 1 309 ? -12.950 91.547 7.353 1.00 49.72 678 PHE A C 1
ATOM 4273 O O . PHE A 1 309 ? -11.868 91.102 6.958 1.00 49.22 678 PHE A O 1
ATOM 4290 N N . LYS A 1 310 ? -13.266 92.838 7.320 1.00 50.35 679 LYS A N 1
ATOM 4291 C CA . LYS A 1 310 ? -12.403 93.849 6.724 1.00 52.48 679 LYS A CA 1
ATOM 4292 C C . LYS A 1 310 ? -11.731 94.651 7.830 1.00 54.06 679 LYS A C 1
ATOM 4293 O O . LYS A 1 310 ? -12.410 95.313 8.623 1.00 54.44 679 LYS A O 1
ATOM 4302 N N . PHE A 1 311 ? -10.404 94.585 7.884 1.00 55.95 680 PHE A N 1
ATOM 4303 C CA . PHE A 1 311 ? -9.646 95.418 8.806 1.00 57.93 680 PHE A CA 1
ATOM 4304 C C . PHE A 1 311 ? -9.780 96.886 8.425 1.00 64.23 680 PHE A C 1
ATOM 4305 O O . PHE A 1 311 ? -9.847 97.235 7.244 1.00 63.75 680 PHE A O 1
ATOM 4322 N N . ASP A 1 312 ? -9.821 97.750 9.435 1.00 64.32 681 ASP A N 1
ATOM 4323 C CA . ASP A 1 312 ? -9.680 99.174 9.189 1.00 71.63 681 ASP A CA 1
ATOM 4324 C C . ASP A 1 312 ? -8.235 99.483 8.798 1.00 76.62 681 ASP A C 1
ATOM 4325 O O . ASP A 1 312 ? -7.351 98.624 8.851 1.00 74.28 681 ASP A O 1
ATOM 4329 N N . THR A 1 313 ? -7.997 100.728 8.391 1.00 93.91 682 THR A N 1
ATOM 4330 C CA . THR A 1 313 ? -6.652 101.147 8.025 1.00 99.26 682 THR A CA 1
ATOM 4331 C C . THR A 1 313 ? -6.471 102.615 8.379 1.00 105.64 682 THR A C 1
ATOM 4332 O O . THR A 1 313 ? -7.398 103.417 8.233 1.00 109.08 682 THR A O 1
ATOM 4343 N N . VAL A 1 314 ? -5.273 102.955 8.844 1.00 104.16 683 VAL A N 1
ATOM 4344 C CA . VAL A 1 314 ? -4.944 104.328 9.203 1.00 106.17 683 VAL A CA 1
ATOM 4345 C C . VAL A 1 314 ? -3.667 104.770 8.495 1.00 104.38 683 VAL A C 1
ATOM 4346 O O . VAL A 1 314 ? -3.044 103.989 7.776 1.00 100.75 683 VAL A O 1
ATOM 4351 N N . ASN A 1 328 ? -3.368 98.771 -0.016 1.00 77.55 697 ASN A N 1
ATOM 4352 C CA . ASN A 1 328 ? -2.501 97.664 -0.400 1.00 74.65 697 ASN A CA 1
ATOM 4353 C C . ASN A 1 328 ? -2.072 96.836 0.813 1.00 69.86 697 ASN A C 1
ATOM 4354 O O . ASN A 1 328 ? -1.189 95.983 0.712 1.00 66.92 697 ASN A O 1
ATOM 4365 N N . GLU A 1 329 ? -2.702 97.087 1.957 1.00 63.33 698 GLU A N 1
ATOM 4366 C CA . GLU A 1 329 ? -2.450 96.281 3.140 1.00 60.17 698 GLU A CA 1
ATOM 4367 C C . GLU A 1 329 ? -3.110 94.912 2.990 1.00 52.07 698 GLU A C 1
ATOM 4368 O O . GLU A 1 329 ? -4.063 94.732 2.226 1.00 52.89 698 GLU A O 1
ATOM 4380 N N . PHE A 1 330 ? -2.590 93.936 3.734 1.00 45.39 699 PHE A N 1
ATOM 4381 C CA . PHE A 1 330 ? -3.071 92.566 3.636 1.00 44.06 699 PHE A CA 1
ATOM 4382 C C . PHE A 1 330 ? -3.048 91.898 5.003 1.00 43.31 699 PHE A C 1
ATOM 4383 O O . PHE A 1 330 ? -2.218 92.221 5.858 1.00 39.39 699 PHE A O 1
ATOM 4400 N N . VAL A 1 331 ? -3.979 90.964 5.199 1.00 41.94 700 VAL A N 1
ATOM 4401 C CA . VAL A 1 331 ? -3.930 90.088 6.363 1.00 41.40 700 VAL A CA 1
ATOM 4402 C C . VAL A 1 331 ? -2.788 89.100 6.176 1.00 42.03 700 VAL A C 1
ATOM 4403 O O . VAL A 1 331 ? -2.632 88.502 5.104 1.00 42.72 700 VAL A O 1
ATOM 4416 N N . SER A 1 332 ? -1.980 88.927 7.222 1.00 35.05 701 SER A N 1
ATOM 4417 C CA . SER A 1 332 ? -0.731 88.187 7.122 1.00 36.87 701 SER A CA 1
ATOM 4418 C C . SER A 1 332 ? -0.658 86.959 8.018 1.00 39.19 701 SER A C 1
ATOM 4419 O O . SER A 1 332 ? 0.275 86.162 7.864 1.00 37.46 701 SER A O 1
ATOM 4427 N N . ALA A 1 333 ? -1.597 86.778 8.943 1.00 38.08 702 ALA A N 1
ATOM 4428 C CA . ALA A 1 333 ? -1.552 85.633 9.839 1.00 35.83 702 ALA A CA 1
ATOM 4429 C C . ALA A 1 333 ? -2.927 85.429 10.453 1.00 34.23 702 ALA A C 1
ATOM 4430 O O . ALA A 1 333 ? -3.672 86.387 10.676 1.00 35.06 702 ALA A O 1
ATOM 4437 N N . VAL A 1 334 ? -3.250 84.166 10.726 1.00 37.11 703 VAL A N 1
ATOM 4438 C CA . VAL A 1 334 ? -4.518 83.805 11.345 1.00 36.48 703 VAL A CA 1
ATOM 4439 C C . VAL A 1 334 ? -4.315 82.526 12.139 1.00 40.34 703 VAL A C 1
ATOM 4440 O O . VAL A 1 334 ? -3.538 81.649 11.751 1.00 36.81 703 VAL A O 1
ATOM 4453 N N . CYS A 1 335 ? -5.033 82.419 13.256 1.00 41.51 704 CYS A N 1
ATOM 4454 C CA . CYS A 1 335 ? -4.944 81.250 14.118 1.00 43.84 704 CYS A CA 1
ATOM 4455 C C . CYS A 1 335 ? -6.279 81.037 14.816 1.00 47.28 704 CYS A C 1
ATOM 4456 O O . CYS A 1 335 ? -6.892 81.988 15.304 1.00 49.08 704 CYS A O 1
ATOM 4464 N N . TRP A 1 336 ? -6.724 79.786 14.846 1.00 44.99 705 TRP A N 1
ATOM 4465 C CA . TRP A 1 336 ? -7.921 79.411 15.584 1.00 49.44 705 TRP A CA 1
ATOM 4466 C C . TRP A 1 336 ? -7.577 79.180 17.048 1.00 50.44 705 TRP A C 1
ATOM 4467 O O . TRP A 1 336 ? -6.590 78.507 17.362 1.00 47.63 705 TRP A O 1
ATOM 4488 N N . ARG A 1 337 ? -8.394 79.731 17.945 1.00 48.25 706 ARG A N 1
ATOM 4489 C CA . ARG A 1 337 ? -8.347 79.341 19.353 1.00 50.63 706 ARG A CA 1
ATOM 4490 C C . ARG A 1 337 ? -9.066 78.001 19.464 1.00 52.75 706 ARG A C 1
ATOM 4491 O O . ARG A 1 337 ? -10.261 77.915 19.759 1.00 54.79 706 ARG A O 1
ATOM 4512 N N . ALA A 1 338 ? -8.314 76.932 19.197 1.00 56.73 707 ALA A N 1
ATOM 4513 C CA . ALA A 1 338 ? -8.864 75.577 19.178 1.00 59.76 707 ALA A CA 1
ATOM 4514 C C . ALA A 1 338 ? -8.962 75.055 20.611 1.00 65.31 707 ALA A C 1
ATOM 4515 O O . ALA A 1 338 ? -8.226 74.167 21.046 1.00 65.97 707 ALA A O 1
ATOM 4522 N N . LEU A 1 339 ? -9.902 75.633 21.351 1.00 63.72 708 LEU A N 1
ATOM 4523 C CA . LEU A 1 339 ? -10.162 75.207 22.719 1.00 74.65 708 LEU A CA 1
ATOM 4524 C C . LEU A 1 339 ? -10.663 73.768 22.705 1.00 89.35 708 LEU A C 1
ATOM 4525 O O . LEU A 1 339 ? -11.776 73.514 22.229 1.00 80.62 708 LEU A O 1
ATOM 4529 N N . PRO A 1 340 ? -9.891 72.801 23.204 1.00 124.45 709 PRO A N 1
ATOM 4530 C CA . PRO A 1 340 ? -10.365 71.410 23.179 1.00 125.97 709 PRO A CA 1
ATOM 4531 C C . PRO A 1 340 ? -11.622 71.251 24.020 1.00 128.76 709 PRO A C 1
ATOM 4532 O O . PRO A 1 340 ? -11.698 71.734 25.151 1.00 131.99 709 PRO A O 1
ATOM 4543 N N . ASP A 1 341 ? -12.619 70.571 23.450 1.00 129.35 710 ASP A N 1
ATOM 4544 C CA . ASP A 1 341 ? -13.929 70.407 24.079 1.00 128.37 710 ASP A CA 1
ATOM 4545 C C . ASP A 1 341 ? -14.601 71.772 24.266 1.00 125.38 710 ASP A C 1
ATOM 4546 O O . ASP A 1 341 ? -14.664 72.335 25.365 1.00 127.69 710 ASP A O 1
ATOM 4550 N N . GLY A 1 342 ? -15.098 72.286 23.149 1.00 125.82 711 GLY A N 1
ATOM 4551 C CA . GLY A 1 342 ? -15.739 73.586 23.153 1.00 128.05 711 GLY A CA 1
ATOM 4552 C C . GLY A 1 342 ? -16.168 73.981 21.759 1.00 127.68 711 GLY A C 1
ATOM 4553 O O . GLY A 1 342 ? -16.171 73.167 20.831 1.00 125.35 711 GLY A O 1
ATOM 4557 N N . GLU A 1 343 ? -16.533 75.256 21.629 1.00 131.68 712 GLU A N 1
ATOM 4558 C CA . GLU A 1 343 ? -16.980 75.839 20.368 1.00 128.50 712 GLU A CA 1
ATOM 4559 C C . GLU A 1 343 ? -15.894 76.784 19.868 1.00 125.84 712 GLU A C 1
ATOM 4560 O O . GLU A 1 343 ? -15.659 77.840 20.466 1.00 127.54 712 GLU A O 1
ATOM 4564 N N . SER A 1 344 ? -15.236 76.404 18.771 1.00 114.34 713 SER A N 1
ATOM 4565 C CA . SER A 1 344 ? -14.176 77.218 18.177 1.00 97.58 713 SER A CA 1
ATOM 4566 C C . SER A 1 344 ? -14.809 78.378 17.406 1.00 86.53 713 SER A C 1
ATOM 4567 O O . SER A 1 344 ? -14.794 78.445 16.175 1.00 86.15 713 SER A O 1
ATOM 4571 N N . ASN A 1 345 ? -15.377 79.309 18.168 1.00 83.48 714 ASN A N 1
ATOM 4572 C CA . ASN A 1 345 ? -16.050 80.474 17.611 1.00 79.10 714 ASN A CA 1
ATOM 4573 C C . ASN A 1 345 ? -15.147 81.694 17.511 1.00 71.55 714 ASN A C 1
ATOM 4574 O O . ASN A 1 345 ? -15.581 82.725 16.987 1.00 70.92 714 ASN A O 1
ATOM 4585 N N . VAL A 1 346 ? -13.911 81.610 17.995 1.00 66.65 715 VAL A N 1
ATOM 4586 C CA . VAL A 1 346 ? -13.028 82.765 18.063 1.00 62.75 715 VAL A CA 1
ATOM 4587 C C . VAL A 1 346 ? -11.691 82.417 17.428 1.00 58.83 715 VAL A C 1
ATOM 4588 O O . VAL A 1 346 ? -11.212 81.282 17.511 1.00 59.22 715 VAL A O 1
ATOM 4601 N N . LEU A 1 347 ? -11.094 83.411 16.777 1.00 49.73 716 LEU A N 1
ATOM 4602 C CA . LEU A 1 347 ? -9.761 83.281 16.213 1.00 50.34 716 LEU A CA 1
ATOM 4603 C C . LEU A 1 347 ? -9.085 84.642 16.275 1.00 46.96 716 LEU A C 1
ATOM 4604 O O . LEU A 1 347 ? -9.718 85.660 16.567 1.00 51.19 716 LEU A O 1
ATOM 4620 N N . ILE A 1 348 ? -7.785 84.651 16.000 1.00 43.91 717 ILE A N 1
ATOM 4621 C CA . ILE A 1 348 ? -6.987 85.870 16.002 1.00 45.73 717 ILE A CA 1
ATOM 4622 C C . ILE A 1 348 ? -6.358 86.024 14.625 1.00 42.47 717 ILE A C 1
ATOM 4623 O O . ILE A 1 348 ? -5.818 85.059 14.073 1.00 41.40 717 ILE A O 1
ATOM 4639 N N . ALA A 1 349 ? -6.435 87.233 14.076 1.00 40.87 718 ALA A N 1
ATOM 4640 C CA . ALA A 1 349 ? -5.835 87.552 12.791 1.00 38.75 718 ALA A CA 1
ATOM 4641 C C . ALA A 1 349 ? -5.041 88.844 12.912 1.00 40.74 718 ALA A C 1
ATOM 4642 O O . ALA A 1 349 ? -5.354 89.710 13.734 1.00 42.32 718 ALA A O 1
ATOM 4649 N N . ALA A 1 350 ? -4.007 88.963 12.083 1.00 36.55 719 ALA A N 1
ATOM 4650 C CA . ALA A 1 350 ? -3.163 90.146 12.061 1.00 37.66 719 ALA A CA 1
ATOM 4651 C C . ALA A 1 350 ? -2.905 90.536 10.614 1.00 38.75 719 ALA A C 1
ATOM 4652 O O . ALA A 1 350 ? -2.996 89.709 9.703 1.00 37.41 719 ALA A O 1
ATOM 4659 N N . ASN A 1 351 ? -2.576 91.807 10.408 1.00 41.31 720 ASN A N 1
ATOM 4660 C CA . ASN A 1 351 ? -2.370 92.341 9.070 1.00 44.06 720 ASN A CA 1
ATOM 4661 C C . ASN A 1 351 ? -0.974 92.945 8.950 1.00 43.54 720 ASN A C 1
ATOM 4662 O O . ASN A 1 351 ? -0.196 92.987 9.908 1.00 43.46 720 ASN A O 1
ATOM 4673 N N . SER A 1 352 ? -0.672 93.420 7.741 1.00 42.30 721 SER A N 1
ATOM 4674 C CA . SER A 1 352 ? 0.658 93.917 7.419 1.00 42.16 721 SER A CA 1
ATOM 4675 C C . SER A 1 352 ? 0.994 95.210 8.149 1.00 45.14 721 SER A C 1
ATOM 4676 O O . SER A 1 352 ? 2.172 95.573 8.223 1.00 44.91 721 SER A O 1
ATOM 4684 N N . GLN A 1 353 ? -0.005 95.914 8.678 1.00 44.86 722 GLN A N 1
ATOM 4685 C CA . GLN A 1 353 ? 0.237 97.102 9.486 1.00 52.86 722 GLN A CA 1
ATOM 4686 C C . GLN A 1 353 ? 0.559 96.775 10.938 1.00 54.49 722 GLN A C 1
ATOM 4687 O O . GLN A 1 353 ? 0.728 97.699 11.740 1.00 53.74 722 GLN A O 1
ATOM 4701 N N . GLY A 1 354 ? 0.651 95.495 11.293 1.00 56.30 723 GLY A N 1
ATOM 4702 C CA . GLY A 1 354 ? 0.858 95.099 12.668 1.00 53.33 723 GLY A CA 1
ATOM 4703 C C . GLY A 1 354 ? -0.394 95.085 13.515 1.00 54.20 723 GLY A C 1
ATOM 4704 O O . GLY A 1 354 ? -0.314 94.738 14.701 1.00 53.19 723 GLY A O 1
ATOM 4708 N N . THR A 1 355 ? -1.542 95.449 12.951 1.00 50.21 724 THR A N 1
ATOM 4709 C CA . THR A 1 355 ? -2.791 95.409 13.697 1.00 50.68 724 THR A CA 1
ATOM 4710 C C . THR A 1 355 ? -3.203 93.966 13.953 1.00 51.39 724 THR A C 1
ATOM 4711 O O . THR A 1 355 ? -3.148 93.118 13.058 1.00 47.86 724 THR A O 1
ATOM 4722 N N . ILE A 1 356 ? -3.614 93.693 15.189 1.00 45.84 725 ILE A N 1
ATOM 4723 C CA . ILE A 1 356 ? -4.043 92.367 15.614 1.00 42.63 725 ILE A CA 1
ATOM 4724 C C . ILE A 1 356 ? -5.455 92.484 16.163 1.00 46.24 725 ILE A C 1
ATOM 4725 O O . ILE A 1 356 ? -5.757 93.407 16.927 1.00 51.50 725 ILE A O 1
ATOM 4741 N N . LYS A 1 357 ? -6.318 91.546 15.779 1.00 45.26 726 LYS A N 1
ATOM 4742 C CA . LYS A 1 357 ? -7.703 91.546 16.225 1.00 49.78 726 LYS A CA 1
ATOM 4743 C C . LYS A 1 357 ? -8.110 90.145 16.651 1.00 51.18 726 LYS A C 1
ATOM 4744 O O . LYS A 1 357 ? -7.849 89.173 15.936 1.00 50.23 726 LYS A O 1
ATOM 4763 N N . VAL A 1 358 ? -8.738 90.051 17.817 1.00 51.66 727 VAL A N 1
ATOM 4764 C CA . VAL A 1 358 ? -9.399 88.828 18.254 1.00 50.39 727 VAL A CA 1
ATOM 4765 C C . VAL A 1 358 ? -10.851 88.919 17.807 1.00 50.24 727 VAL A C 1
ATOM 4766 O O . VAL A 1 358 ? -11.553 89.879 18.144 1.00 58.05 727 VAL A O 1
ATOM 4779 N N . LEU A 1 359 ? -11.302 87.928 17.044 1.00 49.64 728 LEU A N 1
ATOM 4780 C CA . LEU A 1 359 ? -12.596 87.979 16.379 1.00 50.88 728 LEU A CA 1
ATOM 4781 C C . LEU A 1 359 ? -13.467 86.826 16.849 1.00 52.69 728 LEU A C 1
ATOM 4782 O O . LEU A 1 359 ? -13.008 85.681 16.905 1.00 52.08 728 LEU A O 1
ATOM 4798 N N . GLU A 1 360 ? -14.721 87.130 17.170 1.00 55.09 729 GLU A N 1
ATOM 4799 C CA . GLU A 1 360 ? -15.711 86.124 17.524 1.00 57.21 729 GLU A CA 1
ATOM 4800 C C . GLU A 1 360 ? -16.666 85.928 16.355 1.00 57.62 729 GLU A C 1
ATOM 4801 O O . GLU A 1 360 ? -17.223 86.900 15.835 1.00 58.04 729 GLU A O 1
ATOM 4813 N N . LEU A 1 361 ? -16.849 84.676 15.944 1.00 59.13 730 LEU A N 1
ATOM 4814 C CA . LEU A 1 361 ? -17.812 84.343 14.901 1.00 64.17 730 LEU A CA 1
ATOM 4815 C C . LEU A 1 361 ? -19.198 84.261 15.528 1.00 68.57 730 LEU A C 1
ATOM 4816 O O . LEU A 1 361 ? -19.459 83.385 16.359 1.00 67.47 730 LEU A O 1
ATOM 4832 N N . VAL A 1 36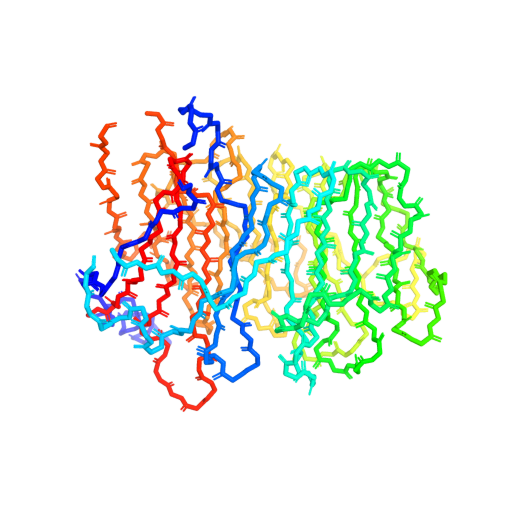2 ? -20.083 85.174 15.139 1.00 68.02 731 VAL A N 1
ATOM 4833 C CA . VAL A 1 362 ? -21.457 85.174 15.629 1.00 70.62 731 VAL A CA 1
ATOM 4834 C C . VAL A 1 362 ? -22.360 84.503 14.601 1.00 73.35 731 VAL A C 1
ATOM 4835 O O . VAL A 1 362 ? -22.234 84.738 13.399 1.00 66.89 731 VAL A O 1
#

InterPro domains:
  IPR001680 WD40 repeat [PS50082] (509-551)
  IPR001680 WD40 repeat [PS50082] (595-635)
  IPR001680 WD40 repeat [SM00320] (410-449)
  IPR001680 WD40 repeat [SM00320] (460-499)
  IPR001680 WD40 repeat [SM00320] (502-542)
  IPR001680 WD40 repeat [SM00320] (545-584)
  IPR001680 WD40 repeat [SM00320] (588-626)
  IPR001680 WD40 repeat [SM00320] (629-668)
  IPR001841 Zinc finger, RING-type [PF13923] (136-173)
  IPR001841 Zinc finger, RING-type [PS50089] (136-174)
  IPR001841 Zinc finger, RING-type [SM00184] (136-173)
  IPR013083 Zinc finger, RING/FYVE/PHD-type [G3DSA:3.30.40.10] (122-219)
  IPR015943 WD40/YVTN repeat-like-containing domain superfamily [G3DSA:2.130.10.10] (391-731)
  IPR017907 Zinc finger, RING-type, conserved site [PS00518] (151-160)
  IPR019775 WD40 repeat, conserved site [PS00678] (613-627)
  IPR036322 WD40-repeat-containing domain superfamily [SSF50978] (421-727)
  IPR042755 E3 ubiquitin-protein ligase COP1 [PTHR44080] (15-731)
  IPR056551 Nucleolar protein 10-like, N-terminal domain [PF23098] (473-668)

CATH classification: 2.130.10.10

Organism: Homo sapiens (NCBI:txid9606)

Sequence (324 aa):
EFQECLSKFTRYNSVRPLATLSYALYNGSSIVSSIEFDRDCDYFAIAGVTKKIKVYEYDTVIQDAIHYPENEMTCCNSKISCISWSSYHKNLLASSDYEGTVILWDGFTGQRSKVYQEHEKRCWSVDFNLMDPKLLASGSDDAKVKLWSTNLDNSVASIEAKANVCCCVKFSPSSRYHLAFGCADHCVHYYDLRNTKQPIMVFKGHRKAVSYAKFVSGEEIVSASTDSQLKLWNVGKPYCLRSFKGHINEKNFVGLASNGDYIACGSENNSLYLYYKGLSKTLLTFKFDTVNEFVSAVCWRALPDGESNVLIAANSQGTIKVLELV